Protein AF-A0A3L8PZ13-F1 (afdb_monomer)

Secondary structure (DSSP, 8-state):
---PEEEEEEE-SS---HHHHHHHHHHHHHHHHHH---EEEEEEE----------TTSSTTTS----PPEEEEEETTEEEEEETTEEEEEEPBSSS-S--EEEEEETTS-S-EEEESS--B--SS-EEEEEEEETTT--EEEEEEEEETTEEEB-S--GGGTHHHHHH-SSEEEEEETT-GGG-EEEE-TTHHHHHHHHTTTT-THHHHHHTTS------

pLDDT: mean 76.18, std 19.85, range [39.03, 96.31]

Nearest PDB structures (foldseek):
  6vmi-assembly1_AC  TM=6.967E-01  e=8.741E-01  Homo sapiens
  6nf8-assembly1_C  TM=6.792E-01  e=3.509E+00  Bos taurus
  7s62-assembly1_A  TM=3.572E-01  e=4.966E+00  Xenopus laevis

Foldseek 3Di:
DADEDEDEDEDEPDDPPVVNVVVVVVVQVVCCVPPVGDYDYDYDYDDDDDDDDPPVPPVVVVPDPPLPFDFPDDFFQWTWTDRVQKIKIWGDFPDDDQWIWIWIDGVVLPFIKIFTPDFDFDDDQDWWWKWKAQPQPRDIDTATFGQDPRGTMRPPDDCVRCVVNLVSRPFKMWIDTPVCPPGITIGTSRRVVVSSCVSNVVPPCVVVVVVVVVPDDDDD

Organism: NCBI:txid2338552

Mean predicted aligned error: 15.34 Å

Solvent-accessible surface area (backbone atoms only — not comparable to full-atom values): 12898 Å² total; per-residue (Å²): 133,80,91,61,55,78,51,80,46,82,47,65,86,63,80,81,48,68,69,57,57,52,48,52,52,50,51,52,52,51,47,34,72,75,67,75,54,63,74,48,78,51,78,48,84,55,91,72,81,93,68,99,73,90,66,82,74,62,57,73,72,68,71,56,81,78,78,62,60,46,75,76,47,74,26,77,57,26,40,31,28,40,49,94,63,32,34,37,38,38,38,56,42,72,54,99,59,76,61,24,46,32,36,35,16,33,75,85,35,41,84,23,32,37,38,50,70,51,72,54,79,45,91,52,96,53,71,49,47,36,31,36,33,7,74,74,66,81,44,68,51,74,45,72,17,36,48,53,97,41,20,60,32,27,67,80,49,57,67,80,82,43,47,65,40,56,71,47,22,83,53,39,32,34,43,23,45,66,92,39,74,93,58,59,44,43,32,56,46,52,28,45,64,62,46,48,32,50,54,53,48,73,68,46,71,78,62,61,64,63,56,69,70,72,73,77,82,80,84,134

Sequence (220 aa):
MKDGYLIEVNASTHTCDRTQLDLYQALTSAWIKYFGDTIFLRVYKSASRENKMKPLLLIAALSNPVMAAQTIKHFGDWEVSSEGYILTATSTPVKASNRALVFRCNIEHKNCVFTYTEAKPCNSQKFRFLHLSALADNVAANLKSQCIGGQWVKAPFVWDDMDPILYHSQKDFSIRFSDEVDTATIYSKKGAEDALKYILGIDNNFNHRNQKMALKDPEP

Radius of gyration: 25.29 Å; Cα contacts (8 Å, |Δi|>4): 368; chains: 1; bounding box: 55×46×91 Å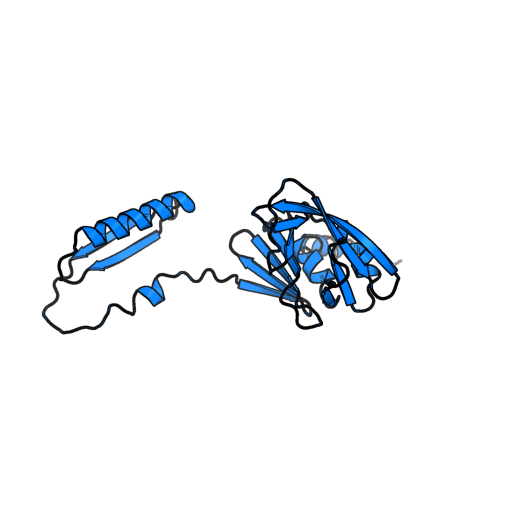

Structure (mmCIF, N/CA/C/O backbone):
data_AF-A0A3L8PZ13-F1
#
_entry.id   AF-A0A3L8PZ13-F1
#
loop_
_atom_site.group_PDB
_atom_site.id
_atom_site.type_symbol
_atom_site.label_atom_id
_atom_site.label_alt_id
_atom_site.label_comp_id
_atom_site.label_asym_id
_atom_site.label_entity_id
_atom_site.label_seq_id
_atom_site.pdbx_PDB_ins_code
_atom_site.Cartn_x
_atom_site.Cartn_y
_atom_site.Cartn_z
_atom_site.occupancy
_atom_site.B_iso_or_equiv
_atom_site.auth_seq_id
_atom_site.auth_comp_id
_atom_site.auth_asym_id
_atom_site.auth_atom_id
_atom_site.pdbx_PDB_model_num
ATOM 1 N N . MET A 1 1 ? -37.576 -4.240 14.305 1.00 40.50 1 MET A N 1
ATOM 2 C CA . MET A 1 1 ? -37.027 -4.902 15.507 1.00 40.50 1 MET A CA 1
ATOM 3 C C . MET A 1 1 ? -35.529 -4.684 15.461 1.00 40.50 1 MET A C 1
ATOM 5 O O . MET A 1 1 ? -34.963 -4.940 14.412 1.00 40.50 1 MET A O 1
ATOM 9 N N . LYS A 1 2 ? -34.927 -4.082 16.492 1.00 39.03 2 LYS A N 1
ATOM 10 C CA . LYS A 1 2 ? -33.464 -3.976 16.574 1.00 39.03 2 LYS A CA 1
ATOM 11 C C . LYS A 1 2 ? -32.951 -5.283 17.168 1.00 39.03 2 LYS A C 1
ATOM 13 O O . LYS A 1 2 ? -33.468 -5.689 18.209 1.00 39.03 2 LYS A O 1
ATOM 18 N N . ASP A 1 3 ? -32.001 -5.918 16.498 1.00 39.69 3 ASP A N 1
ATOM 19 C CA . ASP A 1 3 ? -31.336 -7.122 16.985 1.00 39.69 3 ASP A CA 1
ATOM 20 C C . ASP A 1 3 ? -30.559 -6.757 18.256 1.00 39.69 3 ASP A C 1
ATOM 22 O O . ASP A 1 3 ? -29.611 -5.978 18.226 1.00 39.69 3 ASP A O 1
ATOM 26 N N . GLY A 1 4 ? -31.053 -7.216 19.404 1.00 41.88 4 GLY A N 1
ATOM 27 C CA . GLY A 1 4 ? -30.431 -6.994 20.704 1.00 41.88 4 GLY A CA 1
ATOM 28 C C . GLY A 1 4 ? -29.703 -8.251 21.156 1.00 41.88 4 GLY A C 1
ATOM 29 O O . GLY A 1 4 ? -30.212 -9.358 20.989 1.00 41.88 4 GLY A O 1
ATOM 30 N N . TYR A 1 5 ? -28.535 -8.084 21.765 1.00 44.44 5 TYR A N 1
ATOM 31 C CA . TYR A 1 5 ? -27.788 -9.189 22.359 1.00 44.44 5 TYR A CA 1
ATOM 32 C C . TYR A 1 5 ? -28.214 -9.365 23.823 1.00 44.44 5 TYR A C 1
ATOM 34 O O . TYR A 1 5 ? -28.175 -8.415 24.613 1.00 44.44 5 TYR A O 1
ATOM 42 N N . LEU A 1 6 ? -28.636 -10.582 24.183 1.00 46.44 6 LEU A N 1
ATOM 43 C CA . LEU A 1 6 ? -28.913 -10.974 25.565 1.00 46.44 6 LEU A CA 1
ATOM 44 C C . LEU A 1 6 ? -27.670 -11.663 26.131 1.00 46.44 6 LEU A C 1
ATOM 46 O O . LEU A 1 6 ? -27.270 -12.716 25.639 1.00 46.44 6 LEU A O 1
ATOM 50 N N . ILE A 1 7 ? -27.075 -11.075 27.168 1.00 48.66 7 ILE A N 1
ATOM 51 C CA . ILE A 1 7 ? -25.959 -11.684 27.899 1.00 48.66 7 ILE A CA 1
ATOM 52 C C . ILE A 1 7 ? -26.477 -12.095 29.279 1.00 48.66 7 ILE A C 1
ATOM 54 O O . ILE A 1 7 ? -26.870 -11.253 30.092 1.00 48.66 7 ILE A O 1
ATOM 58 N N . GLU A 1 8 ? -26.491 -13.401 29.536 1.00 49.75 8 GLU A N 1
ATOM 59 C CA . GLU A 1 8 ? -26.892 -13.976 30.820 1.00 49.75 8 GLU A CA 1
ATOM 60 C C . GLU A 1 8 ? -25.660 -14.188 31.702 1.00 49.75 8 GLU A C 1
ATOM 62 O O . GLU A 1 8 ? -24.740 -14.925 31.348 1.00 49.75 8 GLU A O 1
ATOM 67 N N . VAL A 1 9 ? -25.635 -13.540 32.869 1.00 50.06 9 VAL A N 1
ATOM 68 C CA . VAL A 1 9 ? -24.528 -13.663 33.828 1.00 50.06 9 VAL A CA 1
ATOM 69 C C . VAL A 1 9 ? -25.047 -14.335 35.096 1.00 50.06 9 VAL A C 1
ATOM 71 O O . VAL A 1 9 ? -25.942 -13.821 35.772 1.00 50.06 9 VAL A O 1
ATOM 74 N N . ASN A 1 10 ? -24.488 -15.502 35.423 1.00 45.59 10 ASN A N 1
ATOM 75 C CA . ASN A 1 10 ? -24.838 -16.262 36.621 1.00 45.59 10 ASN A CA 1
ATOM 76 C C . ASN A 1 10 ? -23.949 -15.823 37.795 1.00 45.59 10 ASN A C 1
ATOM 78 O O . ASN A 1 10 ? -22.753 -16.118 37.823 1.00 45.59 10 ASN A O 1
ATOM 82 N N . ALA A 1 11 ? -24.524 -15.098 38.755 1.00 48.31 11 ALA A N 1
ATOM 83 C CA . ALA A 1 11 ? -23.808 -14.640 39.940 1.00 48.31 11 ALA A CA 1
ATOM 84 C C . ALA A 1 11 ? -23.912 -15.692 41.059 1.00 48.31 11 ALA A C 1
ATOM 86 O O . ALA A 1 11 ? -24.994 -15.947 41.597 1.00 48.31 11 ALA A O 1
ATOM 87 N N . SER A 1 12 ? -22.779 -16.307 41.419 1.00 43.09 12 SER A N 1
ATOM 88 C CA . SER A 1 12 ? -22.694 -17.195 42.588 1.00 43.09 12 SER A CA 1
ATOM 89 C C . SER A 1 12 ? -22.682 -16.395 43.900 1.00 43.09 12 SER A C 1
ATOM 91 O O . SER A 1 12 ? -22.283 -15.235 43.925 1.00 43.09 12 SER A O 1
ATOM 93 N N . THR A 1 13 ? -23.118 -17.024 44.990 1.00 45.50 13 THR A N 1
ATOM 94 C CA . THR A 1 13 ? -23.601 -16.442 46.259 1.00 45.50 13 THR A CA 1
ATOM 95 C C . THR A 1 13 ? -22.602 -15.690 47.148 1.00 45.50 13 THR A C 1
ATOM 97 O O . THR A 1 13 ? -22.898 -15.487 48.325 1.00 45.50 13 THR A O 1
ATOM 100 N N . HIS A 1 14 ? -21.464 -15.221 46.648 1.00 45.25 14 HIS A N 1
ATOM 101 C CA . HIS A 1 14 ? -20.651 -14.281 47.419 1.00 45.25 14 HIS A CA 1
ATOM 102 C C . HIS A 1 14 ? -21.033 -12.851 47.062 1.00 45.25 14 HIS A C 1
ATOM 104 O O . HIS A 1 14 ? -21.130 -12.505 45.890 1.00 45.25 14 HIS A O 1
ATOM 110 N N . THR A 1 15 ? -21.332 -12.079 48.111 1.00 47.44 15 THR A N 1
ATOM 111 C CA . THR A 1 15 ? -21.705 -10.661 48.117 1.00 47.44 15 THR A CA 1
ATOM 112 C C . THR A 1 15 ? -21.250 -9.949 46.852 1.00 47.44 15 THR A C 1
ATOM 114 O O . THR A 1 15 ? -20.057 -9.718 46.666 1.00 47.44 15 THR A O 1
ATOM 117 N N . CYS A 1 16 ? -22.214 -9.637 45.984 1.00 48.88 16 CYS A N 1
ATOM 118 C CA . CYS A 1 16 ? -22.006 -8.747 44.857 1.00 48.88 16 CYS A CA 1
ATOM 119 C C . CYS A 1 16 ? -21.664 -7.386 45.468 1.00 48.88 16 CYS A C 1
ATOM 121 O O . C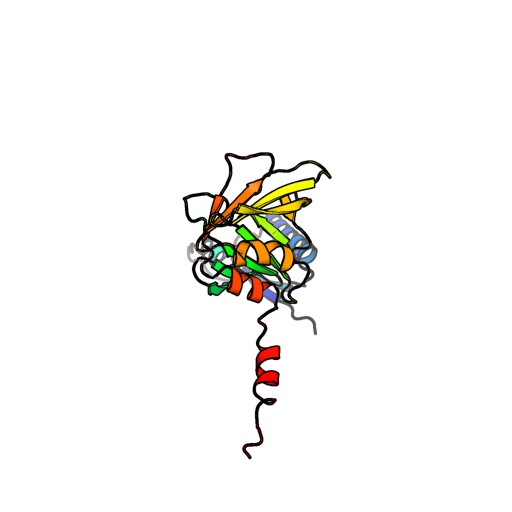YS A 1 16 ? -22.551 -6.657 45.914 1.00 48.88 16 CYS A O 1
ATOM 123 N N . ASP A 1 17 ? -20.369 -7.132 45.638 1.00 58.69 17 ASP A N 1
ATOM 124 C CA . ASP A 1 17 ? -19.883 -5.857 46.128 1.00 58.69 17 ASP A CA 1
ATOM 125 C C . ASP A 1 17 ? -20.347 -4.789 45.137 1.00 58.69 17 ASP A C 1
ATOM 127 O O . ASP A 1 17 ? -20.271 -4.986 43.920 1.00 58.69 17 ASP A O 1
ATOM 131 N N . ARG A 1 18 ? -20.881 -3.683 45.655 1.00 63.47 18 ARG A N 1
ATOM 132 C CA . ARG A 1 18 ? -21.483 -2.601 44.862 1.00 63.47 18 ARG A CA 1
ATOM 133 C C . ARG A 1 18 ? -20.524 -2.129 43.764 1.00 63.47 18 ARG A C 1
ATOM 135 O O . ARG A 1 18 ? -20.939 -1.880 42.640 1.00 63.47 18 ARG A O 1
ATOM 142 N N . THR A 1 19 ? -19.232 -2.196 44.063 1.00 64.25 19 THR A N 1
ATOM 143 C CA . THR A 1 19 ? -18.102 -1.937 43.173 1.00 64.25 19 THR A CA 1
ATOM 144 C C . THR A 1 19 ? -18.093 -2.790 41.897 1.00 64.25 19 THR A C 1
ATOM 146 O O . THR A 1 19 ? -17.757 -2.283 40.829 1.00 64.25 19 THR A O 1
ATOM 149 N N . GLN A 1 20 ? -18.474 -4.073 41.955 1.00 60.41 20 GLN A N 1
ATOM 150 C CA . GLN A 1 20 ? -18.556 -4.916 40.755 1.00 60.41 20 GLN A CA 1
ATOM 151 C C . GLN A 1 20 ? -19.753 -4.542 39.885 1.00 60.41 20 GLN A C 1
ATOM 153 O O . GLN A 1 20 ? -19.623 -4.496 38.664 1.00 60.41 20 GLN A O 1
ATOM 158 N N . LEU A 1 21 ? -20.903 -4.249 40.496 1.00 66.31 21 LEU A N 1
ATOM 159 C CA . LEU A 1 21 ? -22.090 -3.815 39.760 1.00 66.31 21 LEU A CA 1
ATOM 160 C C . LEU A 1 21 ? -21.842 -2.473 39.057 1.00 66.31 21 LEU A C 1
ATOM 162 O O . LEU A 1 21 ? -22.181 -2.334 37.883 1.00 66.31 21 LEU A O 1
ATOM 166 N N . ASP A 1 22 ? -21.181 -1.538 39.742 1.00 71.31 22 ASP A N 1
ATOM 167 C CA . ASP A 1 22 ? -20.795 -0.240 39.187 1.00 71.31 22 ASP A CA 1
ATOM 168 C C . ASP A 1 22 ? -19.798 -0.406 38.024 1.00 71.31 22 ASP A C 1
ATOM 170 O O . ASP A 1 22 ? -19.930 0.258 36.994 1.00 71.31 22 ASP A O 1
ATOM 174 N N . LEU A 1 23 ? -18.849 -1.348 38.127 1.00 68.75 23 LEU A N 1
ATOM 175 C CA . LEU A 1 23 ? -17.919 -1.668 37.040 1.00 68.75 23 LEU A CA 1
ATOM 176 C C . LEU A 1 23 ? -18.646 -2.245 35.816 1.00 68.75 23 LEU A C 1
ATOM 178 O O . LEU A 1 23 ? -18.396 -1.805 34.694 1.00 68.75 23 LEU A O 1
ATOM 182 N N . TYR A 1 24 ? -19.573 -3.189 36.010 1.00 67.94 24 TYR A N 1
ATOM 183 C CA . TYR A 1 24 ? -20.361 -3.750 34.907 1.00 67.94 24 TYR A CA 1
ATOM 184 C C . TYR A 1 24 ? -21.242 -2.690 34.241 1.00 67.94 24 TYR A C 1
ATOM 186 O O . TYR A 1 24 ? -21.272 -2.616 33.013 1.00 67.94 24 TYR A O 1
ATOM 194 N N . GLN A 1 25 ? -21.896 -1.828 35.026 1.00 70.38 25 GLN A N 1
ATOM 195 C CA . GLN A 1 25 ? -22.699 -0.721 34.501 1.00 70.38 25 GLN A CA 1
ATOM 196 C C . GLN A 1 25 ? -21.851 0.290 33.720 1.00 70.38 25 GLN A C 1
ATOM 198 O O . GLN A 1 25 ? -22.262 0.732 32.639 1.00 70.38 25 GLN A O 1
ATOM 203 N N . ALA A 1 26 ? -20.655 0.622 34.216 1.00 68.56 26 ALA A N 1
ATOM 204 C CA . ALA A 1 26 ? -19.715 1.502 33.529 1.00 68.56 26 ALA A CA 1
ATOM 205 C C . ALA A 1 26 ? -19.247 0.902 32.194 1.00 68.56 26 ALA A C 1
ATOM 207 O O . ALA A 1 26 ? -19.259 1.595 31.174 1.00 68.56 26 ALA A O 1
ATOM 208 N N . LEU A 1 27 ? -18.916 -0.394 32.170 1.00 67.44 27 LEU A N 1
ATOM 209 C CA . LEU A 1 27 ? -18.502 -1.100 30.955 1.00 67.44 27 LEU A CA 1
ATOM 210 C C . LEU A 1 27 ? -19.632 -1.172 29.920 1.00 67.44 27 LEU A C 1
ATOM 212 O O . LEU A 1 27 ? -19.394 -0.880 28.748 1.00 67.44 27 LEU A O 1
ATOM 216 N N . THR A 1 28 ? -20.871 -1.462 30.329 1.00 64.69 28 THR A N 1
ATOM 217 C CA . THR A 1 28 ? -22.015 -1.440 29.401 1.00 64.69 28 THR A CA 1
ATOM 218 C C . THR A 1 28 ? -22.325 -0.046 28.875 1.00 64.69 28 THR A C 1
ATOM 220 O O . THR A 1 28 ? -22.634 0.105 27.696 1.00 64.69 28 THR A O 1
ATOM 223 N N . SER A 1 29 ? -22.197 0.986 29.712 1.00 64.44 29 SER A N 1
ATOM 224 C CA . SER A 1 29 ? -22.437 2.373 29.297 1.00 64.44 29 SER A CA 1
ATOM 225 C C . SER A 1 29 ? -21.383 2.847 28.296 1.00 64.44 29 SER A C 1
ATOM 227 O O . SER A 1 29 ? -21.715 3.517 27.318 1.00 64.44 29 SER A O 1
ATOM 229 N N . ALA A 1 30 ? -20.118 2.464 28.502 1.00 58.69 30 ALA A N 1
ATOM 230 C CA . ALA A 1 30 ? -19.053 2.709 27.538 1.00 58.69 30 ALA A CA 1
ATOM 231 C C . ALA A 1 30 ? -19.333 1.979 26.216 1.00 58.69 30 ALA A C 1
ATOM 233 O O . ALA A 1 30 ? -19.268 2.592 25.156 1.00 58.69 30 ALA A O 1
ATOM 234 N N . TRP A 1 31 ? -19.722 0.705 26.267 1.00 57.44 31 TRP A N 1
ATOM 235 C CA . TRP A 1 31 ? -19.988 -0.087 25.067 1.00 57.44 31 TRP A CA 1
ATOM 236 C C . TRP A 1 31 ? -21.151 0.473 24.229 1.00 57.44 31 TRP A C 1
ATOM 238 O O . TRP A 1 31 ? -20.985 0.698 23.032 1.00 57.44 31 TRP A O 1
ATOM 248 N N . ILE A 1 32 ? -22.280 0.826 24.858 1.00 62.19 32 ILE A N 1
ATOM 249 C CA . ILE A 1 32 ? -23.422 1.476 24.182 1.00 62.19 32 ILE A CA 1
ATOM 250 C C . ILE A 1 32 ? -22.987 2.790 23.517 1.00 62.19 32 ILE A C 1
ATOM 252 O O . ILE A 1 32 ? -23.388 3.082 22.390 1.00 62.19 32 ILE A O 1
ATOM 256 N N . LYS A 1 33 ? -22.136 3.576 24.189 1.00 56.72 33 LYS A N 1
ATOM 257 C CA . LYS A 1 33 ? -21.642 4.856 23.666 1.00 56.72 33 LYS A CA 1
ATOM 258 C C . LYS A 1 33 ? -20.769 4.694 22.418 1.00 56.72 33 LYS A C 1
ATOM 260 O O . LYS A 1 33 ? -20.813 5.564 21.554 1.00 56.72 33 LYS A O 1
ATOM 265 N N . TYR A 1 34 ? -19.975 3.627 22.333 1.00 51.69 34 TYR A N 1
ATOM 266 C CA . TYR A 1 34 ? -19.043 3.420 21.219 1.00 51.69 34 TYR A CA 1
ATOM 267 C C . TYR A 1 34 ? -19.642 2.637 20.049 1.00 51.69 34 TYR A C 1
ATOM 269 O O . TYR A 1 34 ? -19.265 2.903 18.910 1.00 51.69 34 TYR A O 1
ATOM 277 N N . PHE A 1 35 ? -20.570 1.714 20.306 1.00 61.19 35 PHE A N 1
ATOM 278 C CA . PHE A 1 35 ? -21.066 0.785 19.284 1.00 61.19 35 PHE A CA 1
ATOM 279 C C . PHE A 1 35 ? -22.540 0.992 18.906 1.00 61.19 35 PHE A C 1
ATOM 281 O O . PHE A 1 35 ? -22.976 0.467 17.891 1.00 61.19 35 PHE A O 1
ATOM 288 N N . GLY A 1 36 ? -23.310 1.792 19.656 1.00 52.22 36 GLY A N 1
ATOM 289 C CA . GLY A 1 36 ? -24.698 2.141 19.306 1.00 52.22 36 GLY A CA 1
ATOM 290 C C . GLY A 1 36 ? -25.729 1.018 19.495 1.00 52.22 36 GLY A C 1
ATOM 291 O O . GLY A 1 36 ? -26.921 1.234 19.255 1.00 52.22 36 GLY A O 1
ATOM 292 N N . ASP A 1 37 ? -25.292 -0.145 19.972 1.00 57.59 37 ASP A N 1
ATOM 293 C CA . ASP A 1 37 ? -26.116 -1.330 20.181 1.00 57.59 37 ASP A CA 1
ATOM 294 C C . ASP A 1 37 ? -26.620 -1.428 21.627 1.00 57.59 37 ASP A C 1
ATOM 296 O O . ASP A 1 37 ? -25.938 -1.068 22.586 1.00 57.59 37 ASP A O 1
ATOM 300 N N . THR A 1 38 ? -27.852 -1.917 21.794 1.00 52.19 38 THR A N 1
ATOM 301 C CA . THR A 1 38 ? -28.494 -2.070 23.111 1.00 52.19 38 THR A CA 1
ATOM 302 C C . 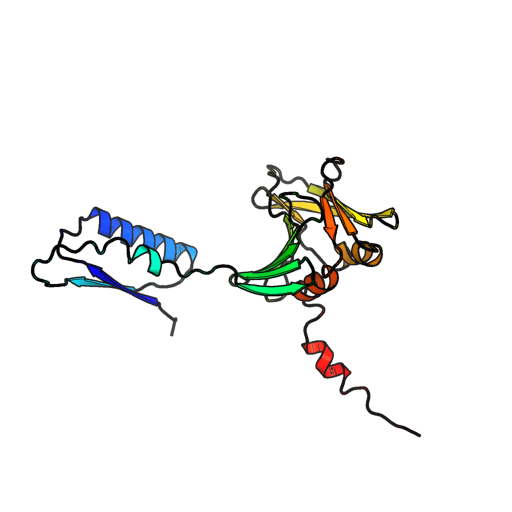THR A 1 38 ? -28.207 -3.464 23.667 1.00 52.19 38 THR A C 1
ATOM 304 O O . THR A 1 38 ? -28.675 -4.456 23.111 1.00 52.19 38 THR A O 1
ATOM 307 N N . ILE A 1 39 ? -27.465 -3.544 24.775 1.00 52.69 39 ILE A N 1
ATOM 308 C CA . ILE A 1 39 ? -27.239 -4.798 25.510 1.00 52.69 39 ILE A CA 1
ATOM 309 C C . ILE A 1 39 ? -28.253 -4.903 26.650 1.00 52.69 39 ILE A C 1
ATOM 311 O O . ILE A 1 39 ? -28.377 -3.986 27.462 1.00 52.69 39 ILE A O 1
ATOM 315 N N . PHE A 1 40 ? -28.929 -6.049 26.753 1.00 50.78 40 PHE A N 1
ATOM 316 C CA . PHE A 1 40 ? -29.744 -6.393 27.917 1.00 50.78 40 PHE A CA 1
ATOM 317 C C . PHE A 1 40 ? -28.968 -7.365 28.811 1.00 50.78 40 PHE A C 1
ATOM 319 O O . PHE A 1 40 ? -28.668 -8.488 28.408 1.00 50.78 40 PHE A O 1
ATOM 326 N N . LEU A 1 41 ? -28.656 -6.936 30.036 1.00 48.19 41 LEU A N 1
ATOM 327 C CA . LEU A 1 41 ? -28.085 -7.798 31.070 1.00 48.19 41 LEU A CA 1
ATOM 328 C C . LEU A 1 41 ? -29.196 -8.303 31.987 1.00 48.19 41 LEU A C 1
ATOM 330 O O . LEU A 1 41 ? -29.917 -7.509 32.595 1.00 48.19 41 LEU A O 1
ATOM 334 N N . ARG A 1 42 ? -29.308 -9.625 32.131 1.00 54.66 42 ARG A N 1
ATOM 335 C CA . ARG A 1 42 ? -30.172 -10.252 33.137 1.00 54.66 42 ARG A CA 1
ATOM 336 C C . ARG A 1 42 ? -29.310 -11.060 34.104 1.00 54.66 42 ARG A C 1
ATOM 338 O O . ARG A 1 42 ? -28.637 -12.006 33.703 1.00 54.66 42 ARG A O 1
ATOM 345 N N . VAL A 1 43 ? -29.324 -10.662 35.376 1.00 51.28 43 VAL A N 1
ATOM 346 C CA . VAL A 1 43 ? -28.565 -11.313 36.453 1.00 51.28 43 VAL A CA 1
ATOM 347 C C . VAL A 1 43 ? -29.505 -12.215 37.245 1.00 51.28 43 VAL A C 1
ATOM 349 O O . VAL A 1 43 ? -30.512 -11.746 37.776 1.00 51.28 43 VAL A O 1
ATOM 352 N N . TYR A 1 44 ? -29.178 -13.502 37.343 1.00 47.22 44 TYR A N 1
ATOM 353 C CA . TYR A 1 44 ? -29.924 -14.466 38.154 1.00 47.22 44 TYR A CA 1
ATOM 354 C C . TYR A 1 44 ? -29.169 -14.780 39.448 1.00 47.22 44 TYR A C 1
ATOM 356 O O . TYR A 1 44 ? -27.951 -14.958 39.444 1.00 47.22 44 TYR A O 1
ATOM 364 N N . LYS A 1 45 ? -29.903 -14.879 40.561 1.00 40.31 45 LYS A N 1
ATOM 365 C CA . LYS A 1 45 ? -29.370 -15.324 41.854 1.00 40.31 45 LYS A CA 1
ATOM 366 C C . LYS A 1 45 ? -29.460 -16.849 41.921 1.00 40.31 45 LYS A C 1
ATOM 368 O O . LYS A 1 45 ? -30.548 -17.391 42.093 1.00 40.31 45 LYS A O 1
ATOM 373 N N . SER A 1 46 ? -28.331 -17.536 41.764 1.00 46.53 46 SER A N 1
ATOM 374 C CA . SER A 1 46 ? -28.267 -18.997 41.878 1.00 46.53 46 SER A CA 1
ATOM 375 C C . SER A 1 46 ? -28.272 -19.421 43.349 1.00 46.53 46 SER A C 1
ATOM 377 O O . SER A 1 46 ? -27.421 -18.992 44.124 1.00 46.53 46 SER A O 1
ATOM 379 N N . ALA A 1 47 ? -29.230 -20.257 43.750 1.00 45.41 47 ALA A N 1
ATOM 380 C CA . ALA A 1 47 ? -29.241 -20.904 45.058 1.00 45.41 47 ALA A CA 1
ATOM 381 C C . ALA A 1 47 ? -28.567 -22.280 44.936 1.00 45.41 47 ALA A C 1
ATOM 383 O O . ALA A 1 47 ? -29.227 -23.267 44.625 1.00 45.41 47 ALA A O 1
ATOM 384 N N . SER A 1 48 ? -27.251 -22.352 45.152 1.00 44.62 48 SER A N 1
ATOM 385 C CA . SER A 1 48 ? -26.506 -23.619 45.133 1.00 44.62 48 SER A CA 1
ATOM 386 C C . SER A 1 48 ? -25.769 -23.839 46.447 1.00 44.62 48 SER A C 1
ATOM 388 O O . SER A 1 48 ? -25.021 -22.976 46.903 1.00 44.62 48 SER A O 1
ATOM 390 N N . ARG A 1 49 ? -25.985 -25.023 47.033 1.00 50.62 49 ARG A N 1
ATOM 391 C CA . ARG A 1 49 ? -25.269 -25.544 48.203 1.00 50.62 49 ARG A CA 1
ATOM 392 C C . ARG A 1 49 ? -23.770 -25.653 47.931 1.00 50.62 49 ARG A C 1
ATOM 394 O O . ARG A 1 49 ? -23.349 -25.883 46.798 1.00 50.62 49 ARG A O 1
ATOM 401 N N . GLU A 1 50 ? -23.017 -25.494 49.015 1.00 53.22 50 GLU A N 1
ATOM 402 C CA . GLU A 1 50 ? -21.564 -25.572 49.118 1.00 53.22 50 GLU A CA 1
ATOM 403 C C . GLU A 1 50 ? -20.953 -26.675 48.252 1.00 53.22 50 GLU A C 1
ATOM 405 O O . GLU A 1 50 ? -21.100 -27.866 48.509 1.00 53.22 50 GLU A O 1
ATOM 410 N N . ASN A 1 51 ? -20.186 -26.250 47.255 1.00 47.09 51 ASN A N 1
ATOM 411 C CA . ASN A 1 51 ? -19.030 -26.990 46.791 1.00 47.09 51 ASN A CA 1
ATOM 412 C C . ASN A 1 51 ? -17.989 -25.975 46.321 1.00 47.09 51 ASN A C 1
ATOM 414 O O . ASN A 1 51 ? -18.292 -25.078 45.534 1.00 47.09 51 ASN A O 1
ATOM 418 N N . LYS A 1 52 ? -16.765 -26.097 46.849 1.00 55.34 52 LYS A N 1
ATOM 419 C CA . LYS A 1 52 ? -15.594 -25.291 46.482 1.00 55.34 52 LYS A CA 1
ATOM 420 C C . LYS A 1 52 ? -15.335 -25.425 44.979 1.00 55.34 52 LYS A C 1
ATOM 422 O O . LYS A 1 52 ? -14.646 -26.344 44.547 1.00 55.34 52 LYS A O 1
ATOM 427 N N . MET A 1 53 ? -15.866 -24.506 44.182 1.00 40.72 53 MET A N 1
ATOM 428 C CA . MET A 1 53 ? -15.511 -24.374 42.775 1.00 40.72 53 MET A CA 1
ATOM 429 C C . MET A 1 53 ? -14.482 -23.261 42.596 1.00 40.72 53 MET A C 1
ATOM 431 O O . MET A 1 53 ? -14.565 -22.195 43.202 1.00 40.72 53 MET A O 1
ATOM 435 N N . LYS A 1 54 ? -13.538 -23.520 41.692 1.00 54.28 54 LYS A N 1
ATOM 436 C CA . LYS A 1 54 ? -12.705 -22.542 40.991 1.00 54.28 54 LYS A CA 1
ATOM 437 C C . LYS A 1 54 ? -13.332 -22.275 39.601 1.00 54.28 54 LYS A C 1
ATOM 439 O O . LYS A 1 54 ? -12.859 -22.895 38.652 1.00 54.28 54 LYS A O 1
ATOM 444 N N . PRO A 1 55 ? -14.369 -21.426 39.408 1.00 51.25 55 PRO A N 1
ATOM 445 C CA . PRO A 1 55 ? -14.946 -21.234 38.075 1.00 51.25 55 PRO A CA 1
ATOM 446 C C . PRO A 1 55 ? -14.597 -19.880 37.429 1.00 51.25 55 PRO A C 1
ATOM 448 O O . PRO A 1 55 ? -15.042 -19.607 36.321 1.00 51.25 55 PRO A O 1
ATOM 451 N N . LEU A 1 56 ? -13.794 -19.021 38.067 1.00 52.41 56 LEU A N 1
ATOM 452 C CA . LEU A 1 56 ? -13.610 -17.634 37.606 1.00 52.41 56 LEU A CA 1
ATOM 453 C C . LEU A 1 56 ? -12.725 -17.455 36.357 1.00 52.41 56 LEU A C 1
ATOM 455 O O . LEU A 1 56 ? -12.732 -16.378 35.774 1.00 52.41 56 LEU A O 1
ATOM 459 N N . LEU A 1 57 ? -12.003 -18.485 35.905 1.00 52.59 57 LEU A N 1
ATOM 460 C CA . LEU A 1 57 ? -11.134 -18.384 34.721 1.00 52.59 57 LEU A CA 1
ATOM 461 C C . LEU A 1 57 ? -11.824 -18.742 33.393 1.00 52.59 57 LEU A C 1
ATOM 463 O O . LEU A 1 57 ? -11.272 -18.445 32.340 1.00 52.59 57 LEU A O 1
ATOM 467 N N . LEU A 1 58 ? -13.021 -19.343 33.411 1.00 48.91 58 LEU A N 1
ATOM 468 C CA . LEU A 1 58 ? -13.657 -19.835 32.180 1.00 48.91 58 LEU A CA 1
ATOM 469 C C . LEU A 1 58 ? -14.488 -18.765 31.445 1.00 48.91 58 LEU A C 1
ATOM 471 O O . LEU A 1 58 ? -14.670 -18.854 30.236 1.00 48.91 58 LEU A O 1
ATOM 475 N N . ILE A 1 59 ? -14.962 -17.728 32.146 1.00 53.22 59 ILE A N 1
ATOM 476 C CA . ILE A 1 59 ? -15.852 -16.708 31.558 1.00 53.22 59 ILE A CA 1
ATOM 477 C C . ILE A 1 59 ? -15.064 -15.681 30.725 1.00 53.22 59 ILE A C 1
ATOM 479 O O . ILE A 1 59 ? -15.539 -15.261 29.674 1.00 53.22 59 ILE A O 1
ATOM 483 N N . ALA A 1 60 ? -13.823 -15.357 31.110 1.00 54.16 60 ALA A N 1
ATOM 484 C CA . ALA A 1 60 ? -12.965 -14.439 30.351 1.00 54.16 60 ALA A CA 1
ATOM 485 C C . ALA A 1 60 ? -12.531 -14.998 28.978 1.00 54.16 60 ALA A C 1
ATOM 487 O O . ALA A 1 60 ? -12.220 -14.230 28.071 1.00 54.16 60 ALA A O 1
ATOM 488 N N . ALA A 1 61 ? -12.534 -16.326 28.808 1.00 53.03 61 ALA A N 1
ATOM 489 C CA . ALA A 1 61 ? -12.221 -16.977 27.536 1.00 53.03 61 ALA A CA 1
ATOM 490 C C . ALA A 1 61 ? -13.407 -16.988 26.550 1.00 53.03 61 ALA A C 1
ATOM 492 O O . ALA A 1 61 ? -13.196 -17.141 25.352 1.00 53.03 61 ALA A O 1
ATOM 493 N N . LEU A 1 62 ? -14.642 -16.818 27.041 1.00 50.47 62 LEU A N 1
ATOM 494 C CA . LEU A 1 62 ? -15.870 -16.876 26.235 1.00 50.47 62 LEU A CA 1
ATOM 495 C C . LEU A 1 62 ? -16.482 -15.492 25.957 1.00 50.47 62 LEU A C 1
ATOM 497 O O . LEU A 1 62 ? -17.347 -15.376 25.096 1.00 50.47 62 LEU A O 1
ATOM 501 N N . SER A 1 63 ? -16.049 -14.443 26.665 1.00 51.41 63 SER A N 1
ATOM 502 C CA . SER A 1 63 ? -16.603 -13.087 26.533 1.00 51.41 63 SER A CA 1
ATOM 503 C C . SER A 1 63 ? -15.924 -12.211 25.478 1.00 51.41 63 SER A C 1
ATOM 505 O O . SER A 1 63 ? -16.353 -11.078 25.282 1.00 51.41 63 SER A O 1
ATOM 507 N N . ASN A 1 64 ? -14.882 -12.697 24.803 1.00 49.62 64 ASN A N 1
ATOM 508 C CA . ASN A 1 64 ? -14.369 -12.033 23.612 1.00 49.62 64 ASN A CA 1
ATOM 509 C C . ASN A 1 64 ? -15.000 -12.708 22.395 1.00 49.62 64 ASN A C 1
ATOM 511 O O . ASN A 1 64 ? -14.541 -13.791 22.021 1.00 49.62 64 ASN A O 1
ATOM 515 N N . PRO A 1 65 ? -16.009 -12.106 21.733 1.00 51.50 65 PRO A N 1
ATOM 516 C CA . PRO A 1 65 ? -16.186 -12.403 20.329 1.00 51.50 65 PRO A CA 1
ATOM 517 C C . PRO A 1 65 ? -14.876 -11.971 19.681 1.00 51.50 65 PRO A C 1
ATOM 519 O O . PRO A 1 65 ? -14.565 -10.785 19.577 1.00 51.50 65 PRO A O 1
ATOM 522 N N . VAL A 1 66 ? -14.051 -12.959 19.356 1.00 50.72 66 VAL A N 1
ATOM 523 C CA . VAL A 1 66 ? -12.851 -12.792 18.556 1.00 50.72 66 VAL A CA 1
ATOM 524 C C . VAL A 1 66 ? -13.341 -12.325 17.188 1.00 50.72 66 VAL A C 1
ATOM 526 O O . VAL A 1 66 ? -13.521 -13.116 16.271 1.00 50.72 66 VAL A O 1
ATOM 529 N N . MET A 1 67 ? -13.592 -11.022 17.049 1.00 55.38 67 MET A N 1
ATOM 530 C CA . MET A 1 67 ? -13.613 -10.336 15.762 1.00 55.38 67 MET A CA 1
ATOM 531 C C . MET A 1 67 ? -12.164 -10.197 15.292 1.00 55.38 67 MET A C 1
ATOM 533 O O . MET A 1 67 ? -11.677 -9.100 15.044 1.00 55.38 67 MET A O 1
ATOM 537 N N . ALA A 1 68 ? -11.427 -11.309 15.253 1.00 60.22 68 ALA A N 1
ATOM 538 C CA . ALA A 1 68 ? -10.166 -11.322 14.544 1.00 60.22 68 ALA A CA 1
ATOM 539 C C . ALA A 1 68 ? -10.503 -11.075 13.077 1.00 60.22 68 ALA A C 1
ATOM 541 O O . ALA A 1 68 ? -11.416 -11.709 12.540 1.00 60.22 68 ALA A O 1
ATOM 542 N N . ALA A 1 69 ? -9.788 -10.140 12.455 1.00 69.19 69 ALA A N 1
ATOM 543 C CA . ALA A 1 69 ? -9.876 -9.918 11.024 1.00 69.19 69 ALA A CA 1
ATOM 544 C C . ALA A 1 69 ? -9.762 -11.274 10.319 1.00 69.19 69 ALA A C 1
ATOM 546 O O . ALA A 1 69 ? -8.770 -11.988 10.482 1.00 69.19 69 ALA A O 1
ATOM 547 N N . GLN A 1 70 ? -10.805 -11.661 9.590 1.00 79.88 70 GLN A N 1
ATOM 548 C CA . GLN A 1 70 ? -10.788 -12.926 8.881 1.00 79.88 70 GLN A CA 1
ATOM 549 C C . GLN A 1 70 ? -10.055 -12.696 7.569 1.00 79.88 70 GLN A C 1
ATOM 551 O O . GLN A 1 70 ? -10.460 -11.856 6.761 1.00 79.88 70 GLN A O 1
ATOM 556 N N . THR A 1 71 ? -8.974 -13.436 7.352 1.00 83.31 71 THR A N 1
ATOM 557 C CA . THR A 1 71 ? -8.335 -13.514 6.044 1.00 83.31 71 THR A CA 1
ATOM 558 C C . THR A 1 71 ? -9.335 -14.089 5.049 1.00 83.31 71 THR A C 1
ATOM 560 O O . THR A 1 71 ? -9.827 -15.205 5.218 1.00 83.31 71 THR A O 1
ATOM 563 N N . ILE A 1 72 ? -9.662 -13.318 4.017 1.00 87.25 72 ILE A N 1
ATOM 564 C CA . ILE A 1 72 ? -10.604 -13.737 2.976 1.00 87.25 72 ILE A CA 1
ATOM 565 C C . ILE A 1 72 ? -9.841 -14.324 1.795 1.00 87.25 72 ILE A C 1
ATOM 567 O O . ILE A 1 72 ? -10.320 -15.261 1.154 1.00 87.25 72 ILE A O 1
ATOM 571 N N . LYS A 1 73 ? -8.670 -13.763 1.467 1.00 92.25 73 LYS A N 1
ATOM 572 C CA . LYS A 1 73 ? -7.946 -14.143 0.254 1.00 92.25 73 LYS A CA 1
ATOM 573 C C . LYS A 1 73 ? -6.447 -13.886 0.350 1.00 92.25 73 LYS A C 1
ATOM 575 O O . LYS A 1 73 ? -6.015 -12.924 0.975 1.00 92.25 73 LYS A O 1
ATOM 580 N N . HIS A 1 74 ? -5.676 -14.718 -0.345 1.00 94.25 74 HIS A N 1
ATOM 581 C CA . HIS A 1 74 ? -4.247 -14.521 -0.567 1.00 94.25 74 HIS A CA 1
ATOM 582 C C . HIS A 1 74 ? -3.961 -14.304 -2.052 1.00 94.25 74 HIS A C 1
ATOM 584 O O . HIS A 1 74 ? -4.548 -14.968 -2.910 1.00 94.25 74 HIS A O 1
ATOM 590 N N . PHE A 1 75 ? -3.020 -13.410 -2.337 1.00 93.88 75 PHE A N 1
ATOM 591 C CA . PHE A 1 75 ? -2.501 -13.137 -3.670 1.00 93.88 75 PHE A CA 1
ATOM 592 C C . PHE A 1 75 ? -0.978 -13.077 -3.588 1.00 93.88 75 PHE A C 1
ATOM 594 O O . PHE A 1 75 ? -0.405 -12.048 -3.245 1.00 93.88 75 PHE A O 1
ATOM 601 N N . GLY A 1 76 ? -0.303 -14.194 -3.864 1.00 93.44 76 GLY A N 1
ATOM 602 C CA . GLY A 1 76 ? 1.150 -14.262 -3.705 1.00 93.44 76 GLY A CA 1
ATOM 603 C C 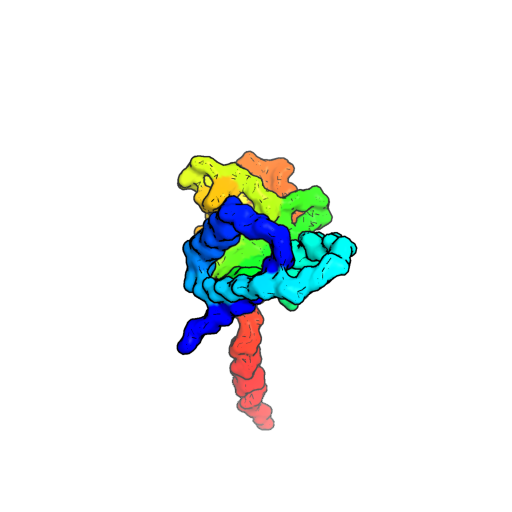. GLY A 1 76 ? 1.575 -13.915 -2.276 1.00 93.44 76 GLY A C 1
ATOM 604 O O . GLY A 1 76 ? 1.230 -14.644 -1.351 1.00 93.44 76 GLY A O 1
ATOM 605 N N . ASP A 1 77 ? 2.292 -12.800 -2.119 1.00 92.62 77 ASP A N 1
ATOM 606 C CA . ASP A 1 77 ? 2.821 -12.327 -0.828 1.00 92.62 77 ASP A CA 1
ATOM 607 C C . ASP A 1 77 ? 1.882 -11.321 -0.124 1.00 92.62 77 ASP A C 1
ATOM 609 O O . ASP A 1 77 ? 2.259 -10.672 0.859 1.00 92.62 77 ASP A O 1
ATOM 613 N N . TRP A 1 78 ? 0.665 -11.175 -0.653 1.00 94.94 78 TRP A N 1
ATOM 614 C CA . TRP A 1 78 ? -0.363 -10.269 -0.163 1.00 94.94 78 TRP A CA 1
ATOM 615 C C . TRP A 1 78 ? -1.502 -11.030 0.489 1.00 94.94 78 TRP A C 1
ATOM 617 O O . TRP A 1 78 ? -2.022 -12.013 -0.046 1.00 94.94 78 TRP A O 1
ATOM 627 N N . GLU A 1 79 ? -1.927 -10.520 1.631 1.00 95.69 79 GLU A N 1
ATOM 628 C CA . GLU A 1 79 ? -3.072 -11.017 2.370 1.00 95.69 79 GLU A CA 1
ATOM 629 C C . GLU A 1 79 ? -4.177 -9.970 2.365 1.00 95.69 79 GLU A C 1
ATOM 631 O O . GLU A 1 79 ? -3.936 -8.814 2.708 1.00 95.69 79 GLU A O 1
ATOM 636 N N . VAL A 1 80 ? -5.391 -10.378 2.001 1.00 94.88 80 VAL A N 1
ATOM 637 C CA . VAL A 1 80 ? -6.587 -9.546 2.114 1.00 94.88 80 VAL A CA 1
ATOM 638 C C . VAL A 1 80 ? -7.482 -10.088 3.217 1.00 94.88 80 VAL A C 1
ATOM 640 O O . VAL A 1 80 ? -7.961 -11.223 3.147 1.00 94.88 80 VAL A O 1
ATOM 643 N N . SER A 1 81 ? -7.752 -9.250 4.208 1.00 95.25 81 SER A N 1
ATOM 644 C CA . SER A 1 81 ? -8.648 -9.529 5.324 1.00 95.25 81 SER A CA 1
ATOM 645 C C . SER A 1 81 ? -9.805 -8.534 5.374 1.00 95.25 81 SER A C 1
ATOM 647 O O . SER A 1 81 ? -9.755 -7.454 4.776 1.00 95.25 81 SER A O 1
ATOM 649 N N . SER A 1 82 ? -10.871 -8.912 6.076 1.00 93.06 82 SER A N 1
ATOM 650 C CA . SER A 1 82 ? -11.979 -8.011 6.395 1.00 93.06 82 SER A CA 1
ATOM 651 C C . SER A 1 82 ? -12.200 -7.952 7.891 1.00 93.06 82 SER A C 1
ATOM 653 O O . SER A 1 82 ? -12.225 -8.975 8.577 1.00 93.06 82 SER A O 1
ATOM 655 N N . GLU A 1 83 ? -12.423 -6.739 8.372 1.00 91.06 83 GLU A N 1
ATOM 656 C CA . GLU A 1 83 ? -12.776 -6.450 9.753 1.00 91.06 83 GLU A CA 1
ATOM 657 C C . GLU A 1 83 ? -13.930 -5.443 9.752 1.00 91.06 83 GLU A C 1
ATOM 659 O O . GLU A 1 83 ? -13.772 -4.277 9.377 1.00 91.06 83 GLU A O 1
ATOM 664 N N . GLY A 1 84 ? -15.130 -5.914 10.102 1.00 89.75 84 GLY A N 1
ATOM 665 C CA . GLY A 1 84 ? -16.355 -5.121 9.996 1.00 89.75 84 GLY A CA 1
ATOM 666 C C . GLY A 1 84 ? -16.593 -4.624 8.565 1.00 89.75 84 GLY A C 1
ATOM 667 O O . GLY A 1 84 ? -16.777 -5.418 7.647 1.00 89.75 84 GLY A O 1
ATOM 668 N N . TYR A 1 85 ? -16.573 -3.302 8.382 1.00 91.69 85 TYR A N 1
ATOM 669 C CA . TYR A 1 85 ? -16.803 -2.631 7.096 1.00 91.69 85 TYR A CA 1
ATOM 670 C C . TYR A 1 85 ? -15.515 -2.225 6.369 1.00 91.69 85 TYR A C 1
ATOM 672 O O . TYR A 1 85 ? -15.580 -1.432 5.426 1.00 91.69 85 TYR A O 1
ATOM 680 N N . ILE A 1 86 ? -14.355 -2.731 6.796 1.00 94.12 86 ILE A N 1
ATOM 681 C CA . ILE A 1 86 ? -13.049 -2.385 6.231 1.00 94.12 86 ILE A CA 1
ATOM 682 C C . ILE A 1 86 ? -12.400 -3.620 5.614 1.00 94.12 86 ILE A C 1
ATOM 684 O O . ILE A 1 86 ? -12.181 -4.624 6.289 1.00 94.12 86 ILE A O 1
ATOM 688 N N . LEU A 1 87 ? -12.033 -3.504 4.341 1.00 95.25 87 LEU A N 1
ATOM 689 C CA . LEU A 1 87 ? -11.118 -4.418 3.671 1.00 95.25 87 LEU A CA 1
ATOM 690 C C . LEU A 1 87 ? -9.694 -3.921 3.889 1.00 95.25 87 LEU A C 1
ATOM 692 O O . LEU A 1 87 ? -9.438 -2.719 3.789 1.00 95.25 87 LEU A O 1
ATOM 696 N N . THR A 1 88 ? -8.772 -4.836 4.165 1.00 96.06 88 THR A N 1
ATOM 697 C CA . THR A 1 88 ? -7.356 -4.528 4.370 1.00 96.06 88 THR A CA 1
ATOM 698 C C . THR A 1 88 ? -6.504 -5.474 3.540 1.00 96.06 88 THR A C 1
ATOM 700 O O . THR A 1 88 ? -6.612 -6.682 3.702 1.00 96.06 88 THR A O 1
ATOM 703 N N . ALA A 1 89 ? -5.651 -4.938 2.669 1.00 96.19 89 ALA A N 1
ATOM 704 C CA . ALA A 1 89 ? -4.638 -5.689 1.941 1.00 96.19 89 ALA A CA 1
ATOM 705 C C . ALA A 1 89 ? -3.266 -5.367 2.535 1.00 96.19 89 ALA A C 1
ATOM 707 O O . ALA A 1 89 ? -2.862 -4.202 2.569 1.00 96.19 89 ALA A O 1
ATOM 708 N N . THR A 1 90 ? -2.560 -6.394 2.995 1.00 95.56 90 THR A N 1
ATOM 709 C CA . THR A 1 90 ? -1.254 -6.270 3.644 1.00 95.56 90 THR A CA 1
ATOM 710 C C . THR A 1 90 ? -0.204 -7.027 2.846 1.00 95.56 90 THR A C 1
ATOM 712 O O . THR A 1 90 ? -0.423 -8.177 2.473 1.00 95.56 90 THR A O 1
ATOM 715 N N . SER A 1 91 ? 0.943 -6.399 2.593 1.00 94.44 91 SER A N 1
ATOM 716 C CA . SER A 1 91 ? 2.083 -7.033 1.917 1.00 94.44 91 SER A CA 1
ATOM 717 C C . SER A 1 91 ? 3.174 -7.412 2.909 1.00 94.44 91 SER A C 1
ATOM 719 O O . SER A 1 91 ? 3.471 -6.617 3.804 1.00 94.44 91 SER A O 1
ATOM 721 N N . THR A 1 92 ? 3.898 -8.499 2.665 1.00 91.38 92 THR A N 1
ATOM 722 C CA . THR A 1 92 ? 5.155 -8.760 3.388 1.00 91.38 92 THR A CA 1
ATOM 723 C C . THR A 1 92 ? 6.364 -8.213 2.607 1.00 91.38 92 THR A C 1
ATOM 725 O O . THR A 1 92 ? 6.501 -8.504 1.418 1.00 91.38 92 THR A O 1
ATOM 728 N N . PRO A 1 93 ? 7.252 -7.412 3.231 1.00 91.38 93 PRO A N 1
ATOM 729 C CA . PRO A 1 93 ? 8.504 -6.978 2.609 1.00 91.38 93 PRO A CA 1
ATOM 730 C C . PRO A 1 93 ? 9.402 -8.153 2.190 1.00 91.38 93 PRO A C 1
ATOM 732 O O . PRO A 1 93 ? 9.498 -9.149 2.903 1.00 91.38 93 PRO A O 1
ATOM 735 N N . VAL A 1 94 ? 10.143 -8.012 1.085 1.00 91.62 94 VAL A N 1
ATOM 736 C CA . VAL A 1 94 ? 11.084 -9.048 0.594 1.00 91.62 94 VAL A CA 1
ATOM 737 C C . VAL A 1 94 ? 12.257 -9.251 1.555 1.00 91.62 94 VAL A C 1
ATOM 739 O O . VAL A 1 94 ? 12.749 -10.363 1.733 1.00 91.62 94 VAL A O 1
ATOM 742 N N . LYS A 1 95 ? 12.729 -8.165 2.174 1.00 86.88 95 LYS A N 1
ATOM 743 C CA . LYS A 1 95 ? 13.754 -8.191 3.225 1.00 86.88 95 LYS A CA 1
ATOM 744 C C . LYS A 1 95 ? 13.096 -7.905 4.565 1.00 86.88 95 LYS A C 1
ATOM 746 O O . LYS A 1 95 ? 12.215 -7.054 4.623 1.00 86.88 95 LYS A O 1
ATOM 751 N N . ALA A 1 96 ? 13.569 -8.559 5.628 1.00 78.06 96 ALA A N 1
ATOM 752 C CA . ALA A 1 96 ? 13.041 -8.382 6.978 1.00 78.06 96 ALA A CA 1
ATOM 753 C C . ALA A 1 96 ? 12.960 -6.890 7.356 1.00 78.06 96 ALA A C 1
ATOM 755 O O . ALA A 1 96 ? 13.971 -6.200 7.474 1.00 78.06 96 ALA A O 1
ATOM 756 N N . SER A 1 97 ? 11.732 -6.404 7.500 1.00 82.94 97 SER A N 1
ATOM 757 C CA . SER A 1 97 ? 11.378 -5.040 7.875 1.00 82.94 97 SER A CA 1
ATOM 758 C C . SER A 1 97 ? 10.023 -5.100 8.566 1.00 82.94 97 SER A C 1
ATOM 760 O O . SER A 1 97 ? 9.147 -5.855 8.149 1.00 82.94 97 SER A O 1
ATOM 762 N N . ASN A 1 98 ? 9.827 -4.281 9.595 1.00 82.38 98 ASN A N 1
ATOM 763 C CA . ASN A 1 98 ? 8.548 -4.202 10.309 1.00 82.38 98 ASN A CA 1
ATOM 764 C C . ASN A 1 98 ? 7.507 -3.345 9.564 1.00 82.38 98 ASN A C 1
ATOM 766 O O . ASN A 1 98 ? 6.371 -3.188 10.015 1.00 82.38 98 ASN A O 1
ATOM 770 N N . ARG A 1 99 ? 7.887 -2.785 8.410 1.00 84.25 99 ARG A N 1
ATOM 771 C CA . ARG A 1 99 ? 7.078 -1.871 7.605 1.00 84.25 99 ARG A CA 1
ATOM 772 C C . ARG A 1 99 ? 6.363 -2.638 6.500 1.00 84.25 99 ARG A C 1
ATOM 774 O O . ARG A 1 99 ? 6.750 -2.549 5.344 1.00 84.25 99 ARG A O 1
ATOM 781 N N . ALA A 1 100 ? 5.340 -3.409 6.838 1.00 88.25 100 ALA A N 1
ATOM 782 C CA . ALA A 1 100 ? 4.454 -3.968 5.823 1.00 88.25 100 ALA A CA 1
ATOM 783 C C . ALA A 1 100 ? 3.583 -2.852 5.220 1.00 88.25 100 ALA A C 1
ATOM 785 O O . ALA A 1 100 ? 3.147 -1.948 5.941 1.00 88.25 100 ALA A O 1
ATOM 786 N N . LEU A 1 101 ? 3.340 -2.894 3.903 1.00 91.25 101 LEU A N 1
ATOM 787 C CA . LEU A 1 101 ? 2.367 -2.001 3.268 1.00 91.25 101 LEU A CA 1
ATOM 788 C C . LEU A 1 101 ? 0.969 -2.438 3.627 1.00 91.25 101 LEU A C 1
ATOM 790 O O . LEU A 1 101 ? 0.676 -3.631 3.656 1.00 91.25 101 LEU A O 1
ATOM 794 N N . VAL A 1 102 ? 0.117 -1.447 3.841 1.00 94.25 102 VAL A N 1
ATOM 795 C CA . VAL A 1 102 ? -1.276 -1.638 4.203 1.00 94.25 102 VAL A CA 1
ATOM 796 C C . VAL A 1 102 ? -2.131 -0.740 3.324 1.00 94.25 102 VAL A C 1
ATOM 798 O O . VAL A 1 102 ? -2.002 0.486 3.343 1.00 94.25 102 VAL A O 1
ATOM 801 N N . PHE A 1 103 ? -3.041 -1.358 2.586 1.00 95.00 103 PHE A N 1
ATOM 802 C CA . PHE A 1 103 ? -4.086 -0.682 1.830 1.00 95.00 103 PHE A CA 1
ATOM 803 C C . PHE A 1 103 ? -5.404 -0.987 2.502 1.00 95.00 103 PHE A C 1
ATOM 805 O O . PHE A 1 103 ? -5.674 -2.138 2.839 1.00 95.00 103 PHE A O 1
ATOM 812 N N . ARG A 1 104 ? -6.220 0.035 2.725 1.00 95.50 104 ARG A N 1
ATOM 813 C CA . ARG A 1 104 ? -7.524 -0.137 3.364 1.00 95.50 104 ARG A CA 1
ATOM 814 C C . ARG A 1 104 ? -8.569 0.586 2.558 1.00 95.50 104 ARG A C 1
ATOM 816 O O . ARG A 1 104 ? -8.354 1.734 2.198 1.00 95.50 104 ARG A O 1
ATOM 823 N N . CYS A 1 105 ? -9.697 -0.057 2.330 1.00 95.88 105 CYS A N 1
ATOM 824 C CA . CYS A 1 105 ? -10.887 0.554 1.752 1.00 95.88 105 CYS A CA 1
ATOM 825 C C . CYS A 1 105 ? -12.084 0.142 2.601 1.00 95.88 105 CYS A C 1
ATOM 827 O O . CYS A 1 105 ? -12.015 -0.840 3.344 1.00 95.88 105 CYS A O 1
ATOM 829 N N . ASN A 1 106 ? -13.203 0.851 2.487 1.00 94.19 106 ASN A N 1
ATOM 830 C CA . ASN A 1 106 ? -14.448 0.267 2.971 1.00 94.19 106 ASN A CA 1
ATOM 831 C C . ASN A 1 106 ? -14.882 -0.903 2.059 1.00 94.19 106 ASN A C 1
ATOM 833 O O . ASN A 1 106 ? -14.374 -1.056 0.948 1.00 94.19 106 ASN A O 1
ATOM 837 N N . ILE A 1 107 ? -15.835 -1.721 2.508 1.00 92.12 107 ILE A N 1
ATOM 838 C CA . ILE A 1 107 ? -16.364 -2.852 1.718 1.00 92.12 107 ILE A CA 1
ATOM 839 C C . ILE A 1 107 ? -17.055 -2.436 0.407 1.00 92.12 107 ILE A C 1
ATOM 841 O O . ILE A 1 107 ? -17.272 -3.273 -0.459 1.00 92.12 107 ILE A O 1
ATOM 845 N N . GLU A 1 108 ? -17.392 -1.153 0.244 1.00 92.19 108 GLU A N 1
ATOM 846 C CA . GLU A 1 108 ? -17.897 -0.597 -1.019 1.00 92.19 108 GLU A CA 1
ATOM 847 C C . GLU A 1 108 ? -16.767 -0.190 -1.980 1.00 92.19 108 GLU A C 1
ATOM 849 O O . GLU A 1 108 ? -17.037 0.442 -3.001 1.00 92.19 108 GLU A O 1
ATOM 854 N N . HIS A 1 109 ? -15.509 -0.502 -1.646 1.00 93.62 109 HIS A N 1
ATOM 855 C CA . HIS A 1 109 ? -14.310 -0.134 -2.404 1.00 93.62 109 HIS A CA 1
ATOM 856 C C . HIS A 1 109 ? -14.100 1.384 -2.548 1.00 93.62 109 HIS A C 1
ATOM 858 O O . HIS A 1 109 ? -13.513 1.875 -3.510 1.00 93.62 109 HIS A O 1
ATOM 864 N N . LYS A 1 110 ? -14.580 2.151 -1.566 1.00 92.06 110 LYS A N 1
ATOM 865 C CA . LYS A 1 110 ? -14.420 3.607 -1.454 1.00 92.06 110 LYS A CA 1
ATOM 866 C C . LYS A 1 110 ? -13.528 3.961 -0.269 1.00 92.06 110 LYS A C 1
ATOM 868 O O . LYS A 1 110 ? -13.191 3.122 0.568 1.00 92.06 110 LYS A O 1
ATOM 873 N N . ASN A 1 111 ? -13.198 5.251 -0.170 1.00 93.50 111 ASN A N 1
ATOM 874 C CA . ASN A 1 111 ? -12.413 5.822 0.930 1.00 93.50 111 AS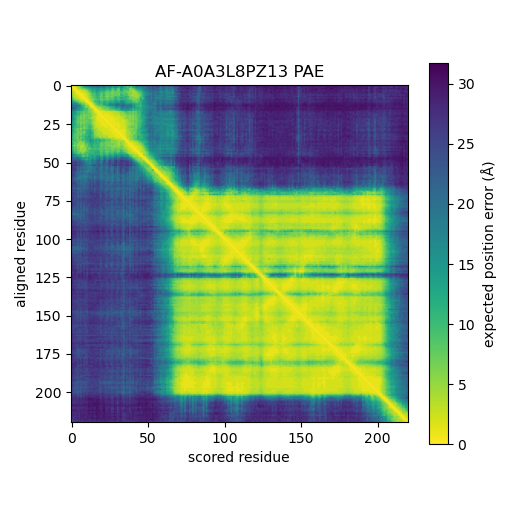N A CA 1
ATOM 875 C C . ASN A 1 111 ? -11.088 5.080 1.141 1.00 93.50 111 ASN A C 1
ATOM 877 O O . ASN A 1 111 ? -10.677 4.815 2.269 1.00 93.50 111 ASN A O 1
ATOM 881 N N . CYS A 1 112 ? -10.453 4.720 0.029 1.00 95.69 112 CYS A N 1
ATOM 882 C CA . CYS A 1 112 ? -9.238 3.939 0.035 1.00 95.69 112 CYS A CA 1
ATOM 883 C C . CYS A 1 112 ? -8.054 4.761 0.534 1.00 95.69 112 CYS A C 1
ATOM 885 O O . CYS A 1 112 ? -7.868 5.922 0.151 1.00 95.69 112 CYS A O 1
ATOM 887 N N . VAL A 1 113 ? -7.244 4.140 1.382 1.00 95.62 113 VAL A N 1
ATOM 888 C CA . VAL A 1 113 ? -6.060 4.733 1.988 1.00 95.62 113 VAL A CA 1
ATOM 889 C C . VAL A 1 113 ? -4.866 3.799 1.874 1.00 95.62 113 VAL A C 1
ATOM 891 O O . VAL A 1 113 ? -5.003 2.576 1.899 1.00 95.62 113 VAL A O 1
ATOM 894 N N . PHE A 1 114 ? -3.688 4.404 1.798 1.00 93.38 114 PHE A N 1
ATOM 895 C CA . PHE A 1 114 ? -2.397 3.732 1.786 1.00 93.38 114 PHE A CA 1
ATOM 896 C C . PHE A 1 114 ? -1.581 4.136 3.014 1.00 93.38 114 PHE A C 1
ATOM 898 O O . PHE A 1 114 ? -1.464 5.329 3.323 1.00 93.38 114 PHE A O 1
ATOM 905 N N . THR A 1 115 ? -1.016 3.147 3.706 1.00 92.06 115 THR A N 1
ATOM 906 C CA . THR A 1 115 ? -0.236 3.332 4.932 1.00 92.06 115 THR A CA 1
ATOM 907 C C . THR A 1 115 ? 0.743 2.169 5.182 1.00 92.06 115 THR A C 1
ATOM 909 O O . THR A 1 115 ? 0.900 1.282 4.344 1.00 92.06 115 THR A O 1
ATOM 912 N N . TYR A 1 116 ? 1.407 2.174 6.340 1.00 88.06 116 TYR A N 1
ATOM 913 C CA . TYR A 1 116 ? 2.274 1.097 6.833 1.00 88.06 116 TYR A CA 1
ATOM 914 C C . TYR A 1 116 ? 1.709 0.459 8.109 1.00 88.06 116 TYR A C 1
ATOM 916 O O . TYR A 1 116 ? 1.008 1.127 8.870 1.00 88.06 116 TYR A O 1
ATOM 924 N N . THR A 1 117 ? 2.060 -0.799 8.389 1.00 85.75 117 THR A N 1
ATOM 925 C CA . THR A 1 117 ? 1.776 -1.447 9.686 1.00 85.75 117 THR A CA 1
ATOM 926 C C . THR A 1 117 ? 2.478 -0.747 10.844 1.00 85.75 117 THR A C 1
ATOM 928 O O . THR A 1 117 ? 1.879 -0.503 11.886 1.00 85.75 117 THR A O 1
ATOM 931 N N . GLU A 1 118 ? 3.752 -0.400 10.663 1.00 84.44 118 GLU A N 1
ATOM 932 C CA . GLU A 1 118 ? 4.517 0.366 11.640 1.00 84.44 118 GLU A CA 1
ATOM 933 C C . GLU A 1 118 ? 4.249 1.860 11.432 1.00 84.44 118 GLU A C 1
ATOM 935 O O . GLU A 1 118 ? 4.718 2.477 10.468 1.00 84.44 118 GLU A O 1
ATOM 940 N N . ALA A 1 119 ? 3.469 2.448 12.338 1.00 73.94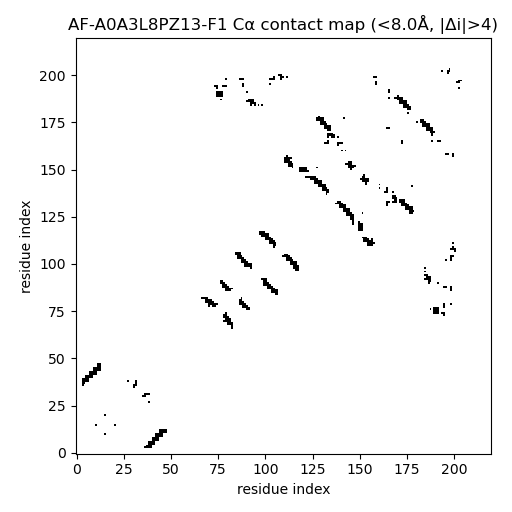 119 ALA A N 1
ATOM 941 C CA . ALA A 1 119 ? 3.148 3.863 12.282 1.00 73.94 119 ALA A CA 1
ATOM 942 C C . ALA A 1 119 ? 4.411 4.716 12.451 1.00 73.94 119 ALA A C 1
ATOM 944 O O . ALA A 1 119 ? 5.092 4.670 13.475 1.00 73.94 119 ALA A O 1
ATOM 945 N N . LYS A 1 120 ? 4.705 5.548 11.449 1.00 80.75 120 LYS A N 1
ATOM 946 C CA . LYS A 1 120 ? 5.671 6.638 11.596 1.00 80.75 120 LYS A CA 1
ATOM 947 C C . LYS A 1 120 ? 4.951 7.849 12.186 1.00 80.75 120 LYS A C 1
ATOM 949 O O . LYS A 1 120 ? 4.091 8.397 11.489 1.00 80.75 120 LYS A O 1
ATOM 954 N N . PRO A 1 121 ? 5.286 8.259 13.424 1.00 86.44 121 PRO A N 1
ATOM 955 C CA . PRO A 1 121 ? 4.565 9.318 14.106 1.00 86.44 121 PRO A CA 1
ATOM 956 C C . PRO A 1 121 ? 4.685 10.642 13.349 1.00 86.44 121 PRO A C 1
ATOM 958 O O . PRO A 1 121 ? 5.746 10.987 12.821 1.00 86.44 121 PRO A O 1
ATOM 961 N N . CYS A 1 122 ? 3.593 11.396 13.310 1.00 89.19 122 CYS A N 1
ATOM 962 C CA . CYS A 1 122 ? 3.547 12.743 12.761 1.00 89.19 122 CYS A CA 1
ATOM 963 C C . CYS A 1 122 ? 2.691 13.660 13.643 1.00 89.19 122 CYS A C 1
ATOM 965 O O . CYS A 1 122 ? 1.674 13.246 14.190 1.00 89.19 122 CYS A O 1
ATOM 967 N N . ASN A 1 123 ? 3.115 14.923 13.767 1.00 82.00 123 ASN A N 1
ATOM 968 C CA . ASN A 1 123 ? 2.544 15.872 14.735 1.00 82.00 123 ASN A CA 1
ATOM 969 C C . ASN A 1 123 ? 1.909 17.115 14.085 1.00 82.00 123 ASN A C 1
ATOM 971 O O . ASN A 1 123 ? 1.480 18.020 14.792 1.00 82.00 123 ASN A O 1
ATOM 975 N N . SER A 1 124 ? 1.903 17.235 12.752 1.00 70.88 124 SER A N 1
ATOM 976 C CA . SER A 1 124 ? 1.544 18.494 12.076 1.00 70.88 124 SER A CA 1
ATOM 977 C C . SER A 1 124 ? 0.649 18.285 10.859 1.00 70.88 124 SER A C 1
ATOM 979 O O . SER A 1 124 ? 0.719 17.239 10.222 1.00 70.88 124 SER A O 1
ATOM 981 N N . GLN A 1 125 ? -0.101 19.328 10.476 1.00 63.53 125 GLN A N 1
ATOM 982 C CA . GLN A 1 125 ? -0.880 19.432 9.225 1.00 63.53 125 GLN A CA 1
ATOM 983 C C . GLN A 1 125 ? -0.007 19.485 7.952 1.00 63.53 125 GLN A C 1
ATOM 985 O O . GLN A 1 125 ? -0.438 19.957 6.901 1.00 63.53 125 GLN A O 1
ATOM 990 N N . LYS A 1 126 ? 1.255 19.059 8.037 1.00 81.62 126 LYS A N 1
ATOM 991 C CA . LYS A 1 126 ? 2.148 19.006 6.885 1.00 81.62 126 LYS A CA 1
ATOM 992 C C . LYS A 1 126 ? 1.806 17.809 6.012 1.00 81.62 126 LYS A C 1
ATOM 994 O O . LYS A 1 126 ? 1.098 16.888 6.415 1.00 81.62 126 LYS A O 1
ATOM 999 N N . PHE A 1 127 ? 2.370 17.838 4.815 1.00 90.44 127 PHE A N 1
ATOM 1000 C CA . PHE A 1 127 ? 2.386 16.706 3.911 1.00 90.44 127 PHE A CA 1
ATOM 1001 C C . PHE A 1 127 ? 3.792 16.135 3.849 1.00 90.44 127 PHE A C 1
ATOM 1003 O O . PHE A 1 127 ? 4.773 16.869 3.987 1.00 90.44 127 PHE A O 1
ATOM 1010 N N . ARG A 1 128 ? 3.875 14.836 3.598 1.00 91.19 128 ARG A N 1
ATOM 1011 C CA . ARG A 1 128 ? 5.134 14.140 3.351 1.00 91.19 128 ARG A CA 1
ATOM 1012 C C . ARG A 1 128 ? 5.006 13.337 2.073 1.00 91.19 128 ARG A C 1
ATOM 1014 O O . ARG A 1 128 ? 3.943 12.784 1.802 1.00 91.19 128 ARG A O 1
ATOM 1021 N N . PHE A 1 129 ? 6.062 13.279 1.279 1.00 92.19 129 PHE A N 1
ATOM 1022 C CA . PHE A 1 129 ? 6.041 12.492 0.056 1.00 92.19 129 PHE A CA 1
ATOM 1023 C C . PHE A 1 129 ? 6.551 11.080 0.322 1.00 92.19 129 PHE A C 1
ATOM 1025 O O . PHE A 1 129 ? 7.570 10.870 0.983 1.00 92.19 129 PHE A O 1
ATOM 1032 N N . LEU A 1 130 ? 5.792 10.119 -0.187 1.00 92.62 130 LEU A N 1
ATOM 1033 C CA . LEU A 1 130 ? 6.200 8.737 -0.334 1.00 92.62 130 LEU A CA 1
ATOM 1034 C C . LEU A 1 130 ? 6.762 8.589 -1.736 1.00 92.62 130 LEU A C 1
ATOM 1036 O O . LEU A 1 130 ? 6.071 8.869 -2.711 1.00 92.62 130 LEU A O 1
ATOM 1040 N N . HIS A 1 131 ? 8.007 8.166 -1.829 1.00 94.00 131 HIS A N 1
ATOM 1041 C CA . HIS A 1 131 ? 8.656 7.871 -3.086 1.00 94.00 131 HIS A CA 1
ATOM 1042 C C . HIS A 1 131 ? 8.496 6.386 -3.391 1.00 94.00 131 HIS A C 1
ATOM 1044 O O . HIS A 1 131 ? 8.943 5.542 -2.611 1.00 94.00 131 HIS A O 1
ATOM 1050 N N . LEU A 1 132 ? 7.852 6.088 -4.510 1.00 95.31 132 LEU A N 1
ATOM 1051 C CA . LEU A 1 132 ? 7.653 4.747 -5.035 1.00 95.31 132 LEU A CA 1
ATOM 1052 C C . LEU A 1 132 ? 8.537 4.591 -6.262 1.00 95.31 132 LEU A C 1
ATOM 1054 O O . LEU A 1 132 ? 8.594 5.504 -7.082 1.00 95.31 132 LEU A O 1
ATOM 1058 N N . SER A 1 133 ? 9.201 3.451 -6.408 1.00 95.94 133 SER A N 1
ATOM 1059 C CA . SER A 1 133 ? 10.060 3.196 -7.563 1.00 95.94 133 SER A CA 1
ATOM 1060 C C . SER A 1 133 ? 10.008 1.737 -7.999 1.00 95.94 133 SER A C 1
ATOM 1062 O O . SER A 1 133 ? 10.140 0.827 -7.175 1.00 95.94 133 SER A O 1
ATOM 1064 N N . ALA A 1 134 ? 9.851 1.535 -9.306 1.00 96.00 134 ALA A N 1
ATOM 1065 C CA . ALA A 1 134 ? 10.101 0.266 -9.968 1.00 96.00 134 ALA A CA 1
ATOM 1066 C C . ALA A 1 134 ? 11.617 0.072 -10.095 1.00 96.00 134 ALA A C 1
ATOM 1068 O O . ALA A 1 134 ? 12.301 0.865 -10.742 1.00 96.00 134 ALA A O 1
ATOM 1069 N N . LEU A 1 135 ? 12.148 -0.985 -9.476 1.00 90.25 135 LEU A N 1
ATOM 1070 C CA . LEU A 1 135 ? 13.600 -1.177 -9.368 1.00 90.25 135 LEU A CA 1
ATOM 1071 C C . LEU A 1 135 ? 14.283 -1.512 -10.704 1.00 90.25 135 LEU A C 1
ATOM 1073 O O . LEU A 1 135 ? 15.494 -1.353 -10.813 1.00 90.25 135 LEU A O 1
ATOM 1077 N N . ALA A 1 136 ? 13.527 -1.986 -11.697 1.00 87.69 136 ALA A N 1
ATOM 1078 C CA . ALA A 1 136 ? 14.064 -2.412 -12.989 1.00 87.69 136 ALA A CA 1
ATOM 1079 C C . ALA A 1 136 ? 14.215 -1.259 -14.000 1.00 87.69 136 ALA A C 1
ATOM 1081 O O . ALA A 1 136 ? 15.198 -1.220 -14.734 1.00 87.69 136 ALA A O 1
ATOM 1082 N N . ASP A 1 137 ? 13.276 -0.307 -14.003 1.00 86.56 137 ASP A N 1
ATOM 1083 C CA . ASP A 1 137 ? 13.059 0.588 -15.152 1.00 86.56 137 ASP A CA 1
ATOM 1084 C C . ASP A 1 137 ? 13.232 2.084 -14.815 1.00 86.56 137 ASP A C 1
ATOM 1086 O O . ASP A 1 137 ? 12.869 2.947 -15.611 1.00 86.56 137 ASP A O 1
ATOM 1090 N N . ASN A 1 138 ? 13.758 2.429 -13.631 1.00 86.00 138 ASN A N 1
ATOM 1091 C CA . ASN A 1 138 ? 13.888 3.815 -13.132 1.00 86.00 138 ASN A CA 1
ATOM 1092 C C . ASN A 1 138 ? 12.57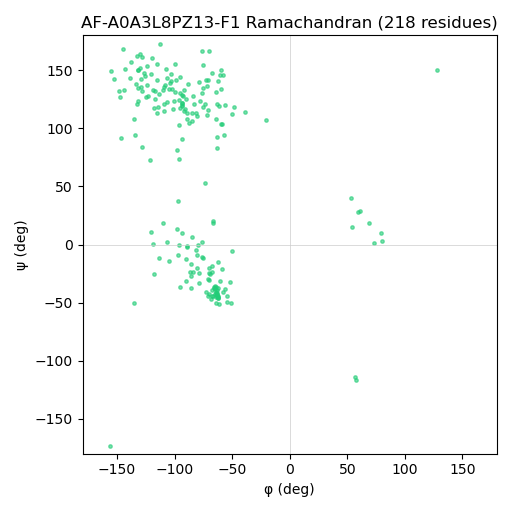6 4.629 -13.116 1.00 86.00 138 ASN A C 1
ATOM 1094 O O . ASN A 1 138 ? 12.597 5.851 -12.960 1.00 86.00 138 ASN A O 1
ATOM 1098 N N . VAL A 1 139 ? 11.423 3.971 -13.243 1.00 95.88 139 VAL A N 1
ATOM 1099 C CA . VAL A 1 139 ? 10.115 4.614 -13.121 1.00 95.88 139 VAL A CA 1
ATOM 1100 C C . VAL A 1 139 ? 9.832 4.871 -11.650 1.00 95.88 139 VAL A C 1
ATOM 1102 O O . VAL A 1 139 ? 9.974 3.980 -10.809 1.00 95.88 139 VAL A O 1
ATOM 1105 N N . ALA A 1 140 ? 9.438 6.102 -11.334 1.00 95.12 140 ALA A N 1
ATOM 1106 C CA . ALA A 1 140 ? 9.152 6.511 -9.973 1.00 95.12 140 ALA A CA 1
ATOM 1107 C C . ALA A 1 140 ? 7.973 7.479 -9.893 1.00 95.12 140 ALA A C 1
ATOM 1109 O O . ALA A 1 140 ? 7.725 8.270 -10.802 1.00 95.12 140 ALA A O 1
ATOM 1110 N N . ALA A 1 141 ? 7.283 7.442 -8.759 1.00 94.69 141 ALA A N 1
ATOM 1111 C CA . ALA A 1 141 ? 6.175 8.321 -8.428 1.00 94.69 141 ALA A CA 1
ATOM 1112 C C . ALA A 1 141 ? 6.367 8.884 -7.018 1.00 94.69 141 ALA A C 1
ATOM 1114 O O . ALA A 1 141 ? 6.951 8.242 -6.145 1.00 94.69 141 ALA A O 1
ATOM 1115 N N . ASN A 1 142 ? 5.864 10.096 -6.785 1.00 93.75 142 ASN A N 1
ATOM 1116 C CA . ASN A 1 142 ? 5.827 10.686 -5.452 1.00 93.75 142 ASN A CA 1
ATOM 1117 C C . ASN A 1 142 ? 4.372 10.865 -5.025 1.00 93.75 142 ASN A C 1
ATOM 1119 O O . ASN A 1 142 ? 3.653 11.696 -5.576 1.00 93.75 142 ASN A O 1
ATOM 1123 N N . LEU A 1 143 ? 3.948 10.113 -4.014 1.00 93.62 143 LEU A N 1
ATOM 1124 C CA . LEU A 1 143 ? 2.604 10.203 -3.461 1.00 93.62 143 LEU A CA 1
ATOM 1125 C C . LEU A 1 143 ? 2.593 11.162 -2.275 1.00 93.62 143 LEU A C 1
ATOM 1127 O O . LEU A 1 143 ? 3.290 10.967 -1.278 1.00 93.62 143 LEU A O 1
ATOM 1131 N N . LYS A 1 144 ? 1.770 12.204 -2.371 1.00 94.31 144 LYS A N 1
ATOM 1132 C CA . LYS A 1 144 ? 1.551 13.156 -1.280 1.00 94.31 144 LYS A CA 1
ATOM 1133 C C . LYS A 1 144 ? 0.724 12.496 -0.170 1.00 94.31 144 LYS A C 1
ATOM 1135 O O . LYS A 1 144 ? -0.457 12.226 -0.357 1.00 94.31 144 LYS A O 1
ATOM 1140 N N . SER A 1 145 ? 1.336 12.261 0.985 1.00 93.75 145 SER A N 1
ATOM 1141 C CA . SER A 1 145 ? 0.675 11.769 2.200 1.00 93.75 145 SER A CA 1
ATOM 1142 C C . SER A 1 145 ? 0.377 12.906 3.175 1.00 93.75 145 SER A C 1
ATOM 1144 O O . SER A 1 145 ? 1.044 13.944 3.164 1.00 93.75 145 SER A O 1
ATOM 1146 N N . GLN A 1 146 ? -0.625 12.707 4.021 1.00 93.25 146 GLN A N 1
ATOM 1147 C CA . GLN A 1 146 ? -1.068 13.635 5.057 1.00 93.25 146 GLN A CA 1
ATOM 1148 C C . GLN A 1 146 ? -1.046 12.954 6.426 1.00 93.25 146 GLN A C 1
ATOM 1150 O O . GLN A 1 146 ? -1.155 11.733 6.521 1.00 93.25 146 GLN A O 1
ATOM 1155 N N . CYS A 1 147 ? -0.890 13.741 7.486 1.00 92.44 147 CYS A N 1
ATOM 1156 C CA . CYS A 1 147 ? -0.889 13.221 8.847 1.00 92.44 147 CYS A CA 1
ATOM 1157 C C . CYS A 1 147 ? -2.326 12.998 9.344 1.00 92.44 147 CYS A C 1
ATOM 1159 O O . CYS A 1 147 ? -3.051 13.964 9.581 1.00 92.44 147 CYS A O 1
ATOM 1161 N N . ILE A 1 148 ? -2.743 11.741 9.509 1.00 90.00 148 ILE A N 1
ATOM 1162 C CA . ILE A 1 148 ? -4.061 11.355 10.039 1.00 90.00 148 ILE A CA 1
ATOM 1163 C C . ILE A 1 148 ? -3.849 10.428 11.230 1.00 90.00 148 ILE A C 1
ATOM 1165 O O . ILE A 1 148 ? -3.138 9.434 11.121 1.00 90.00 148 ILE A O 1
ATOM 1169 N N . GLY A 1 149 ? -4.461 10.746 12.374 1.00 87.44 149 GLY A N 1
ATOM 1170 C CA . GLY A 1 149 ? -4.361 9.898 13.568 1.00 87.44 149 GLY A CA 1
ATOM 1171 C C . GLY A 1 149 ? -2.922 9.692 14.054 1.00 87.44 149 GLY A C 1
ATOM 1172 O O . GLY A 1 149 ? -2.611 8.648 14.613 1.00 87.44 149 GLY A O 1
ATOM 1173 N N . GLY A 1 150 ? -2.034 10.659 13.794 1.00 89.50 150 GLY A N 1
ATOM 1174 C CA . GLY A 1 150 ? -0.615 10.562 14.133 1.00 89.50 150 GLY A CA 1
ATOM 1175 C C . GLY A 1 150 ? 0.222 9.719 13.168 1.00 89.50 150 GLY A C 1
ATOM 1176 O O . GLY A 1 150 ? 1.382 9.468 13.473 1.00 89.50 150 GLY A O 1
ATOM 1177 N N . GLN A 1 151 ? -0.312 9.309 12.012 1.00 90.50 151 GLN A N 1
ATOM 1178 C CA . GLN A 1 151 ? 0.409 8.531 11.002 1.00 90.50 151 GLN A CA 1
ATOM 1179 C C . GLN A 1 151 ? 0.345 9.178 9.611 1.00 90.50 151 GLN A C 1
ATOM 1181 O O . GLN A 1 151 ? -0.644 9.808 9.236 1.00 90.50 151 GLN A O 1
ATOM 1186 N N . TRP A 1 152 ? 1.405 9.003 8.820 1.00 92.38 152 TRP A N 1
ATOM 1187 C CA . TRP A 1 152 ? 1.420 9.386 7.408 1.00 92.38 152 TRP A CA 1
ATOM 1188 C C . TRP A 1 152 ? 0.542 8.452 6.572 1.00 92.38 152 TRP A C 1
ATOM 1190 O O . TRP A 1 152 ? 0.848 7.270 6.437 1.00 92.38 152 TRP A O 1
ATOM 1200 N N . VAL A 1 153 ? -0.522 9.000 5.987 1.00 93.62 153 VAL A N 1
ATOM 1201 C CA . VAL A 1 153 ? -1.515 8.267 5.197 1.00 93.62 153 VAL A CA 1
ATOM 1202 C C . VAL A 1 153 ? -1.706 8.957 3.849 1.00 93.62 153 VAL A C 1
ATOM 1204 O O . VAL A 1 153 ? -1.898 10.173 3.783 1.00 93.62 153 VAL A O 1
ATOM 1207 N N . LYS A 1 154 ? -1.677 8.201 2.751 1.00 94.25 154 LYS A N 1
ATOM 1208 C CA . LYS A 1 154 ? -2.096 8.692 1.429 1.00 94.25 154 LYS A CA 1
ATOM 1209 C C . LYS A 1 154 ? -3.583 8.393 1.252 1.00 94.25 154 LYS A C 1
ATOM 1211 O O . LYS A 1 154 ? -3.990 7.237 1.269 1.00 94.25 154 LYS A O 1
ATOM 1216 N N . ALA A 1 155 ? -4.378 9.452 1.120 1.00 90.94 155 ALA A N 1
ATOM 1217 C CA . ALA A 1 155 ? -5.827 9.400 0.960 1.00 90.94 155 ALA A CA 1
ATOM 1218 C C . ALA A 1 155 ? -6.297 10.590 0.090 1.00 90.94 155 ALA A C 1
ATOM 1220 O O . ALA A 1 155 ? -5.875 11.715 0.365 1.00 90.94 155 ALA A O 1
ATOM 1221 N N . PRO A 1 156 ? -7.150 10.385 -0.931 1.00 92.44 156 PRO A N 1
ATOM 1222 C CA . PRO A 1 156 ? -7.561 9.084 -1.451 1.00 92.44 156 PRO A CA 1
ATOM 1223 C C . PRO A 1 156 ? -6.386 8.370 -2.133 1.00 92.44 156 PRO A C 1
ATOM 1225 O O . PRO A 1 156 ? -5.494 9.012 -2.697 1.00 92.44 156 PRO A O 1
ATOM 1228 N N . PHE A 1 157 ? -6.388 7.046 -2.049 1.00 92.75 157 PHE A N 1
ATOM 1229 C CA . PHE A 1 157 ? -5.538 6.171 -2.845 1.00 92.75 157 PHE A CA 1
ATOM 1230 C C . PHE A 1 157 ? -6.353 5.602 -4.015 1.00 92.75 157 PHE A C 1
ATOM 1232 O O . PHE A 1 157 ? -7.468 5.123 -3.801 1.00 92.75 157 PHE A O 1
ATOM 1239 N N . VAL A 1 158 ? -5.815 5.674 -5.233 1.00 93.69 158 VAL A N 1
ATOM 1240 C CA . VAL A 1 158 ? -6.454 5.175 -6.467 1.00 93.69 158 VAL A CA 1
ATOM 1241 C C . VAL A 1 158 ? -5.494 4.286 -7.258 1.00 93.69 158 VAL A C 1
ATOM 1243 O O . VAL A 1 158 ? -4.292 4.308 -7.017 1.00 93.69 158 VAL A O 1
ATOM 1246 N N . TRP A 1 159 ? -6.013 3.507 -8.214 1.00 92.69 159 TRP A N 1
ATOM 1247 C CA . TRP A 1 159 ? -5.202 2.597 -9.037 1.00 92.69 159 TRP A CA 1
ATOM 1248 C C . TRP A 1 159 ? -4.033 3.300 -9.734 1.00 92.69 159 TRP A C 1
ATOM 1250 O O . TRP A 1 159 ? -2.902 2.827 -9.649 1.00 92.69 159 TRP A O 1
ATOM 1260 N N . ASP A 1 160 ? -4.287 4.474 -10.311 1.00 93.75 160 ASP A N 1
ATOM 1261 C CA . ASP A 1 160 ? -3.295 5.275 -11.036 1.00 93.75 160 ASP A CA 1
ATOM 1262 C C . ASP A 1 160 ? -2.081 5.673 -10.175 1.00 93.75 160 ASP A C 1
ATOM 1264 O O . ASP A 1 160 ? -1.010 5.957 -10.710 1.00 93.75 160 ASP A O 1
ATOM 1268 N N . ASP A 1 161 ? -2.211 5.665 -8.840 1.00 92.75 161 ASP A N 1
ATOM 1269 C CA . ASP A 1 161 ? -1.089 5.924 -7.931 1.00 92.75 161 ASP A CA 1
ATOM 1270 C C . ASP A 1 161 ? -0.053 4.769 -7.942 1.00 92.75 161 ASP A C 1
ATOM 1272 O O . ASP A 1 161 ? 1.114 4.997 -7.618 1.00 92.75 161 ASP A O 1
ATOM 1276 N N . MET A 1 162 ? -0.459 3.534 -8.285 1.00 93.69 162 MET A N 1
ATOM 1277 C CA . MET A 1 162 ? 0.392 2.327 -8.278 1.00 93.69 162 MET A CA 1
ATOM 1278 C C . MET A 1 162 ? 0.570 1.669 -9.645 1.00 93.69 162 MET A C 1
ATOM 1280 O O . MET A 1 162 ? 1.587 1.004 -9.837 1.00 93.69 162 MET A O 1
ATOM 1284 N N . ASP A 1 163 ? -0.367 1.840 -10.579 1.00 94.69 163 ASP A N 1
ATOM 1285 C CA . ASP A 1 163 ? -0.353 1.169 -11.884 1.00 94.69 163 ASP A CA 1
ATOM 1286 C C . ASP A 1 163 ? 0.983 1.317 -12.628 1.00 94.69 163 ASP A C 1
ATOM 1288 O O . ASP A 1 163 ? 1.591 0.293 -12.951 1.00 94.69 163 ASP A O 1
ATOM 1292 N N . PRO A 1 164 ? 1.560 2.530 -12.781 1.00 94.62 164 PRO A N 1
ATOM 1293 C CA . PRO A 1 164 ? 2.830 2.670 -13.488 1.00 94.62 164 PRO A CA 1
ATOM 1294 C C . PRO A 1 164 ? 3.971 1.950 -12.764 1.00 94.62 164 PRO A C 1
ATOM 1296 O O . PRO A 1 164 ? 4.846 1.358 -13.392 1.00 94.62 164 PRO A O 1
ATOM 1299 N N . ILE A 1 165 ? 3.961 1.965 -11.428 1.00 96.31 165 ILE A N 1
ATOM 1300 C CA . ILE A 1 165 ? 4.995 1.315 -10.620 1.00 96.31 165 ILE A CA 1
ATOM 1301 C C . ILE A 1 165 ? 4.901 -0.197 -10.770 1.00 96.31 165 ILE A C 1
ATOM 1303 O O . ILE A 1 165 ? 5.918 -0.849 -10.996 1.00 96.31 165 ILE A O 1
ATOM 1307 N N . LEU A 1 166 ? 3.701 -0.768 -10.674 1.00 95.19 166 LEU A N 1
ATOM 1308 C CA . LEU A 1 166 ? 3.508 -2.206 -10.818 1.00 95.19 166 LEU A CA 1
ATOM 1309 C C . LEU A 1 166 ? 3.781 -2.664 -12.244 1.00 95.19 166 LEU A C 1
ATOM 1311 O O . LEU A 1 166 ? 4.495 -3.650 -12.411 1.00 95.19 166 LEU A O 1
ATOM 1315 N N . TYR A 1 167 ? 3.293 -1.950 -13.258 1.00 94.81 167 TYR A N 1
ATOM 1316 C CA . TYR A 1 167 ? 3.539 -2.264 -14.665 1.00 94.81 167 TYR A CA 1
ATOM 1317 C C . TYR A 1 167 ? 5.042 -2.366 -14.964 1.00 94.81 167 TYR A C 1
ATOM 1319 O O . TYR A 1 167 ? 5.496 -3.394 -15.467 1.00 94.81 167 TYR A O 1
ATOM 1327 N N . HIS A 1 168 ? 5.824 -1.370 -14.536 1.00 95.62 168 HIS A N 1
ATOM 1328 C CA . HIS A 1 168 ? 7.277 -1.309 -14.747 1.00 95.62 168 HIS A CA 1
ATOM 1329 C C . HIS A 1 168 ? 8.112 -2.148 -13.771 1.00 95.62 168 HIS A C 1
ATOM 1331 O O . HIS A 1 168 ? 9.321 -2.315 -13.939 1.00 95.62 168 HIS A O 1
ATOM 1337 N N . SER A 1 169 ? 7.502 -2.699 -12.725 1.00 93.06 169 SER A N 1
ATOM 1338 C CA . SER A 1 169 ? 8.207 -3.609 -11.828 1.00 93.06 169 SER A CA 1
ATOM 1339 C C . SER A 1 169 ? 8.243 -5.000 -12.448 1.00 93.06 169 SER A C 1
ATOM 1341 O O . SER A 1 169 ? 7.215 -5.660 -12.582 1.00 93.06 169 SER A O 1
ATOM 1343 N N . GLN A 1 170 ? 9.431 -5.481 -12.818 1.00 90.19 170 GLN A N 1
ATOM 1344 C CA . GLN A 1 170 ? 9.580 -6.861 -13.296 1.00 90.19 170 GLN A CA 1
ATOM 1345 C C . GLN A 1 170 ? 9.298 -7.871 -12.179 1.00 90.19 170 GLN A C 1
ATOM 1347 O O . GLN A 1 170 ? 8.588 -8.852 -12.380 1.00 90.19 170 GLN A O 1
ATOM 1352 N N . LYS A 1 171 ? 9.841 -7.609 -10.986 1.00 94.12 171 LYS A N 1
ATOM 1353 C CA . LYS A 1 171 ? 9.724 -8.501 -9.829 1.00 94.12 171 LYS A CA 1
ATOM 1354 C C . LYS A 1 171 ? 9.392 -7.753 -8.550 1.00 94.12 171 LYS A C 1
ATOM 1356 O O . LYS A 1 171 ? 8.450 -8.127 -7.866 1.00 94.12 171 LYS A O 1
ATOM 1361 N N . ASP A 1 172 ? 10.145 -6.698 -8.262 1.00 95.38 172 ASP A N 1
ATOM 1362 C CA . ASP A 1 172 ? 10.076 -5.985 -6.994 1.00 95.38 172 ASP A CA 1
ATOM 1363 C C . ASP A 1 172 ? 9.947 -4.474 -7.232 1.00 95.38 172 ASP A C 1
ATOM 1365 O O . ASP A 1 172 ? 10.443 -3.939 -8.229 1.00 95.38 172 ASP A O 1
ATOM 1369 N N . PHE A 1 173 ? 9.324 -3.786 -6.282 1.00 95.75 173 PHE A N 1
ATOM 1370 C CA . PHE A 1 173 ? 9.262 -2.328 -6.208 1.00 95.75 173 PHE A CA 1
ATOM 1371 C C . PHE A 1 173 ? 9.704 -1.859 -4.826 1.00 95.75 173 PHE A C 1
ATOM 1373 O O . PHE A 1 173 ? 9.725 -2.627 -3.863 1.00 95.75 173 PHE A O 1
ATOM 1380 N N . SER A 1 174 ? 10.068 -0.588 -4.709 1.00 95.25 174 SER A N 1
ATOM 1381 C CA . SER A 1 174 ? 10.464 0.007 -3.436 1.00 95.25 174 SER A CA 1
ATOM 1382 C C . SER A 1 174 ? 9.565 1.166 -3.057 1.00 95.25 174 SER A C 1
ATOM 1384 O O . SER A 1 174 ? 9.096 1.911 -3.918 1.00 95.25 174 SER A O 1
ATOM 1386 N N . ILE A 1 175 ? 9.348 1.320 -1.752 1.00 94.31 175 ILE A N 1
ATOM 1387 C CA . ILE A 1 175 ? 8.703 2.499 -1.182 1.00 94.31 175 ILE A CA 1
ATOM 1388 C C . ILE A 1 175 ? 9.569 3.042 -0.048 1.00 94.31 175 ILE A C 1
ATOM 1390 O O . ILE A 1 175 ? 10.080 2.290 0.788 1.00 94.31 175 ILE A O 1
ATOM 1394 N N . ARG A 1 176 ? 9.736 4.362 -0.024 1.00 92.44 176 ARG A N 1
ATOM 1395 C CA . ARG A 1 176 ? 10.423 5.112 1.035 1.00 92.44 176 ARG A CA 1
ATOM 1396 C C . ARG A 1 176 ? 9.756 6.455 1.264 1.00 92.44 176 ARG A C 1
ATOM 1398 O O . ARG A 1 176 ? 8.966 6.910 0.441 1.00 92.44 176 ARG A O 1
ATOM 1405 N N . PHE A 1 177 ? 10.117 7.133 2.343 1.00 90.94 177 PHE A N 1
ATOM 1406 C CA . PHE A 1 177 ? 9.854 8.565 2.426 1.00 90.94 177 PHE A CA 1
ATOM 1407 C C . PHE A 1 177 ? 10.902 9.327 1.610 1.00 90.94 177 PHE A C 1
ATOM 1409 O O . PHE A 1 177 ? 12.077 8.955 1.588 1.00 90.94 177 PHE A O 1
ATOM 1416 N N . SER A 1 178 ? 10.488 10.374 0.896 1.00 89.44 178 SER A N 1
ATOM 1417 C CA . SER A 1 178 ? 11.388 11.104 -0.009 1.00 89.44 178 SER A CA 1
ATOM 1418 C C . SER A 1 178 ? 12.582 11.730 0.723 1.00 89.44 178 SER A C 1
ATOM 1420 O O . SER A 1 178 ? 13.669 11.793 0.154 1.00 89.44 178 SER A O 1
ATOM 1422 N N . ASP A 1 179 ? 12.386 12.126 1.980 1.00 89.31 179 ASP A N 1
ATOM 1423 C CA . ASP A 1 179 ? 13.362 12.714 2.906 1.00 89.31 179 ASP A CA 1
ATOM 1424 C C . ASP A 1 1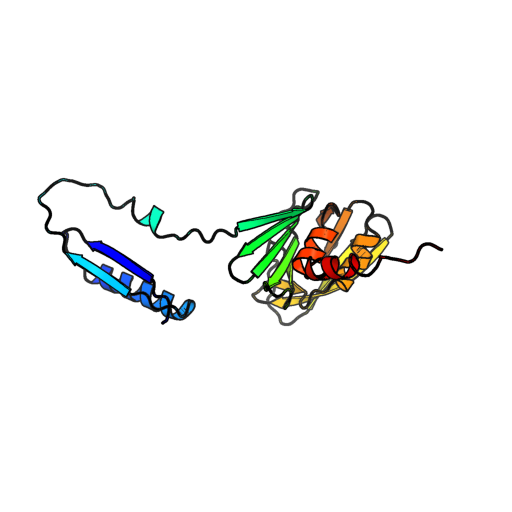79 ? 14.145 11.681 3.746 1.00 89.31 179 ASP A C 1
ATOM 1426 O O . ASP A 1 179 ? 15.028 12.061 4.506 1.00 89.31 179 ASP A O 1
ATOM 1430 N N . GLU A 1 180 ? 13.873 10.380 3.594 1.00 87.31 180 GLU A N 1
ATOM 1431 C CA . GLU A 1 180 ? 14.615 9.288 4.242 1.00 87.31 180 GLU A CA 1
ATOM 1432 C C . GLU A 1 180 ? 15.055 8.256 3.192 1.00 87.31 180 GLU A C 1
ATOM 1434 O O . GLU A 1 180 ? 14.386 7.248 2.955 1.00 87.31 180 GLU A O 1
ATOM 1439 N N . VAL A 1 181 ? 16.186 8.506 2.529 1.00 80.00 181 VAL A N 1
ATOM 1440 C CA . VAL A 1 181 ? 16.663 7.643 1.433 1.00 80.00 181 VAL A CA 1
ATOM 1441 C C . VAL A 1 181 ? 17.022 6.237 1.929 1.00 80.00 181 VAL A C 1
ATOM 1443 O O . VAL A 1 181 ? 16.661 5.252 1.286 1.00 80.00 181 VAL A O 1
ATOM 1446 N N . ASP A 1 182 ? 17.621 6.136 3.116 1.00 83.31 182 ASP A N 1
ATOM 1447 C CA . ASP A 1 182 ? 18.108 4.872 3.689 1.00 83.31 182 ASP A CA 1
ATOM 1448 C C . ASP A 1 182 ? 16.999 3.972 4.246 1.00 83.31 182 ASP A C 1
ATOM 1450 O O . ASP A 1 182 ? 17.270 2.907 4.800 1.00 83.31 182 ASP A O 1
ATOM 1454 N N . THR A 1 183 ? 15.733 4.383 4.127 1.00 82.50 183 THR A N 1
ATOM 1455 C CA . THR A 1 183 ? 14.603 3.637 4.691 1.00 82.50 183 THR A CA 1
ATOM 1456 C C . THR A 1 183 ? 13.712 2.970 3.646 1.00 82.50 183 THR A C 1
ATOM 1458 O O . THR A 1 183 ? 12.584 2.560 3.940 1.00 82.50 183 THR A O 1
ATOM 1461 N N . ALA A 1 184 ? 14.255 2.805 2.435 1.00 90.38 184 ALA A N 1
ATOM 1462 C CA . ALA A 1 184 ? 13.638 2.045 1.360 1.00 90.38 184 ALA A CA 1
ATOM 1463 C C . ALA A 1 184 ? 13.320 0.612 1.783 1.00 90.38 184 ALA A C 1
ATOM 1465 O O . ALA A 1 184 ? 14.195 -0.178 2.131 1.00 90.38 184 ALA A O 1
ATOM 1466 N N . THR A 1 185 ? 12.033 0.281 1.720 1.00 92.75 185 THR A N 1
ATOM 1467 C CA . THR A 1 185 ? 11.543 -1.083 1.895 1.00 92.75 185 THR A CA 1
ATOM 1468 C C . THR A 1 185 ? 11.164 -1.632 0.528 1.00 92.75 185 THR A C 1
ATOM 1470 O O . THR A 1 185 ? 10.538 -0.935 -0.271 1.00 92.75 185 THR A O 1
ATOM 1473 N N . ILE A 1 186 ? 11.595 -2.860 0.249 1.00 94.75 186 ILE A N 1
ATOM 1474 C CA . ILE A 1 186 ? 11.387 -3.538 -1.032 1.00 94.75 186 ILE A CA 1
ATOM 1475 C C . ILE A 1 186 ? 10.253 -4.546 -0.871 1.00 94.75 186 ILE A C 1
ATOM 1477 O O . ILE A 1 186 ? 10.247 -5.323 0.087 1.00 94.75 186 ILE A O 1
ATOM 1481 N N . TYR A 1 187 ? 9.336 -4.552 -1.828 1.00 94.88 187 TYR A N 1
ATOM 1482 C CA . TYR A 1 187 ? 8.157 -5.405 -1.864 1.00 94.88 187 TYR A CA 1
ATOM 1483 C C . TYR A 1 187 ? 8.112 -6.180 -3.168 1.00 94.88 187 TYR A C 1
ATOM 1485 O O . TYR A 1 187 ? 8.487 -5.673 -4.225 1.00 94.88 187 TYR A O 1
ATOM 1493 N N . SER A 1 188 ? 7.612 -7.402 -3.073 1.00 94.69 188 SER A N 1
ATOM 1494 C CA . SER A 1 188 ? 7.369 -8.265 -4.216 1.00 94.69 188 SER A CA 1
ATOM 1495 C C . SER A 1 188 ? 6.115 -7.799 -4.954 1.00 94.69 188 SER A C 1
ATOM 1497 O O . SER A 1 188 ? 5.070 -7.542 -4.347 1.00 94.69 188 SER A O 1
ATOM 1499 N N . LYS A 1 189 ? 6.193 -7.721 -6.284 1.00 94.81 189 LYS A N 1
ATOM 1500 C CA . LYS A 1 189 ? 5.032 -7.508 -7.162 1.00 94.81 189 LYS A CA 1
ATOM 1501 C C . LYS A 1 189 ? 4.090 -8.714 -7.150 1.00 94.81 189 LYS A C 1
ATOM 1503 O O . LYS A 1 189 ? 2.934 -8.578 -7.544 1.00 94.81 189 LYS A O 1
ATOM 1508 N N . LYS A 1 190 ? 4.548 -9.896 -6.720 1.00 95.12 190 LYS A N 1
ATOM 1509 C CA . LYS A 1 190 ? 3.791 -11.152 -6.800 1.00 95.12 190 LYS A CA 1
ATOM 1510 C C . LYS A 1 190 ? 2.457 -11.049 -6.048 1.00 95.12 190 LYS A C 1
ATOM 1512 O O . LYS A 1 190 ? 2.416 -11.129 -4.823 1.00 95.12 190 LYS A O 1
ATOM 1517 N N . GLY A 1 191 ? 1.377 -10.906 -6.816 1.00 94.06 191 GLY A N 1
ATOM 1518 C CA . GLY A 1 191 ? 0.005 -10.751 -6.327 1.00 94.06 191 GLY A CA 1
ATOM 1519 C C . GLY A 1 191 ? -0.379 -9.342 -5.860 1.00 94.06 191 GLY A C 1
ATOM 1520 O O . GLY A 1 191 ? -1.515 -9.144 -5.443 1.00 94.06 191 GLY A O 1
ATOM 1521 N N . ALA A 1 192 ? 0.514 -8.352 -5.981 1.00 95.38 192 ALA A N 1
ATOM 1522 C CA . ALA A 1 192 ? 0.223 -6.959 -5.636 1.00 95.38 192 ALA A CA 1
ATOM 1523 C C . ALA A 1 192 ? -0.904 -6.381 -6.503 1.00 95.38 192 ALA A C 1
ATOM 1525 O O . ALA A 1 192 ? -1.824 -5.753 -5.990 1.00 95.38 192 ALA A O 1
ATOM 1526 N N . GLU A 1 193 ? -0.842 -6.623 -7.814 1.00 95.38 193 GLU A N 1
ATOM 1527 C CA . GLU A 1 193 ? -1.846 -6.161 -8.775 1.00 95.38 193 GLU A CA 1
ATOM 1528 C C . GLU A 1 193 ? -3.228 -6.749 -8.471 1.00 95.38 193 GLU A C 1
ATOM 1530 O O . GLU A 1 193 ? -4.180 -5.994 -8.292 1.00 95.38 193 GLU A O 1
ATOM 1535 N N . ASP A 1 194 ? -3.324 -8.070 -8.311 1.00 95.38 194 ASP A N 1
ATOM 1536 C CA . ASP A 1 194 ? -4.593 -8.742 -8.017 1.00 95.38 194 ASP A CA 1
ATOM 1537 C C . ASP A 1 194 ? -5.170 -8.316 -6.657 1.00 95.38 194 ASP A C 1
ATOM 1539 O O . ASP A 1 194 ? -6.372 -8.076 -6.534 1.00 95.38 194 ASP A O 1
ATOM 1543 N N . ALA A 1 195 ? -4.323 -8.179 -5.628 1.00 95.50 195 ALA A N 1
ATOM 1544 C CA . ALA A 1 195 ? -4.750 -7.721 -4.306 1.00 95.50 195 ALA A CA 1
ATOM 1545 C C . ALA A 1 195 ? -5.291 -6.287 -4.350 1.00 95.50 195 ALA A C 1
ATOM 1547 O O . ALA A 1 195 ? -6.329 -5.993 -3.749 1.00 95.50 195 ALA A O 1
ATOM 1548 N N . LEU A 1 196 ? -4.610 -5.398 -5.080 1.00 95.25 196 LEU A N 1
ATOM 1549 C CA . LEU A 1 196 ? -5.019 -4.006 -5.225 1.00 95.25 196 LEU A CA 1
ATOM 1550 C C . LEU A 1 196 ? -6.275 -3.865 -6.081 1.00 95.25 196 LEU A C 1
ATOM 1552 O O . LEU A 1 196 ? -7.199 -3.162 -5.683 1.00 95.25 196 LEU A O 1
ATOM 1556 N N . LYS A 1 197 ? -6.381 -4.570 -7.207 1.00 94.81 197 LYS A N 1
ATOM 1557 C CA . LYS A 1 197 ? -7.614 -4.573 -8.005 1.00 94.81 197 LYS A CA 1
ATOM 1558 C C . LYS A 1 197 ? -8.794 -5.143 -7.229 1.00 94.81 197 LYS A C 1
ATOM 1560 O O . LYS A 1 197 ? -9.898 -4.611 -7.337 1.00 94.81 197 LYS A O 1
ATOM 1565 N N . TYR A 1 198 ? -8.568 -6.167 -6.405 1.00 93.81 198 TYR A N 1
ATOM 1566 C CA . TYR A 1 198 ? -9.592 -6.721 -5.525 1.00 93.81 198 TYR A CA 1
ATOM 1567 C C . TYR A 1 198 ? -10.055 -5.704 -4.473 1.00 93.81 198 TYR A C 1
ATOM 1569 O O . TYR A 1 198 ? -11.254 -5.463 -4.344 1.00 93.81 198 TYR A O 1
ATOM 1577 N N . ILE A 1 199 ? -9.135 -5.063 -3.740 1.00 94.50 199 ILE A N 1
ATOM 1578 C CA . ILE A 1 199 ? -9.517 -4.109 -2.684 1.00 94.50 199 ILE A CA 1
ATOM 1579 C C . ILE A 1 199 ? -10.122 -2.817 -3.245 1.00 94.50 199 ILE A C 1
ATOM 1581 O O . ILE A 1 199 ? -11.013 -2.248 -2.619 1.00 94.50 199 ILE A O 1
ATOM 1585 N N . LEU A 1 200 ? -9.700 -2.396 -4.440 1.00 94.06 200 LEU A N 1
ATOM 1586 C CA . LEU A 1 200 ? -10.254 -1.252 -5.171 1.00 94.06 200 LEU A CA 1
ATOM 1587 C C . LEU A 1 200 ? -11.542 -1.593 -5.938 1.00 94.06 200 LEU A C 1
ATOM 1589 O O . LEU A 1 200 ? -12.148 -0.706 -6.532 1.00 94.06 200 LEU A O 1
ATOM 1593 N N . GLY A 1 201 ? -11.969 -2.860 -5.944 1.00 92.12 201 GLY A N 1
ATOM 1594 C CA . GLY A 1 201 ? -13.201 -3.295 -6.604 1.00 92.12 201 GLY A CA 1
ATOM 1595 C C . GLY A 1 201 ? -13.161 -3.230 -8.132 1.00 92.12 201 GLY A C 1
ATOM 1596 O O . GLY A 1 201 ? -14.215 -3.247 -8.768 1.00 92.12 201 GLY A O 1
ATOM 1597 N N . ILE A 1 202 ? -11.963 -3.161 -8.717 1.00 90.12 202 ILE A N 1
ATOM 1598 C CA . ILE A 1 202 ? -11.728 -3.117 -10.167 1.00 90.12 202 ILE A CA 1
ATOM 1599 C C . ILE A 1 202 ? -12.061 -4.479 -10.787 1.00 90.12 202 ILE A C 1
ATOM 1601 O O . ILE A 1 202 ? -12.775 -4.544 -11.785 1.00 90.12 202 ILE A O 1
ATOM 1605 N N . ASP A 1 203 ? -11.645 -5.564 -10.126 1.00 76.75 203 ASP A N 1
ATOM 1606 C CA . ASP A 1 203 ? -11.867 -6.950 -10.570 1.00 76.75 203 ASP A CA 1
ATOM 1607 C C . ASP A 1 203 ? -13.086 -7.602 -9.892 1.00 76.75 203 ASP A C 1
ATOM 1609 O O . ASP A 1 203 ? -13.101 -8.792 -9.560 1.00 76.75 203 ASP A O 1
ATOM 1613 N N . ASN A 1 204 ? -14.151 -6.832 -9.665 1.00 62.34 204 ASN A N 1
ATOM 1614 C CA . ASN A 1 204 ? -15.394 -7.401 -9.161 1.00 62.34 204 ASN A CA 1
ATOM 1615 C C . ASN A 1 204 ? -16.113 -8.187 -10.274 1.00 62.34 204 ASN A C 1
ATOM 1617 O O . ASN A 1 204 ? -16.506 -7.645 -11.308 1.00 62.34 204 ASN A O 1
ATOM 1621 N N . ASN A 1 205 ? -16.339 -9.484 -10.019 1.00 51.19 205 ASN A N 1
ATOM 1622 C CA . ASN A 1 205 ? -16.963 -10.493 -10.898 1.00 51.19 205 ASN A CA 1
ATOM 1623 C C . ASN A 1 205 ? -18.319 -10.113 -11.538 1.00 51.19 205 ASN A C 1
ATOM 1625 O O . ASN A 1 205 ? -18.837 -10.864 -12.367 1.00 51.19 205 ASN A O 1
ATOM 1629 N N . PHE A 1 206 ? -18.903 -8.966 -11.192 1.00 50.25 206 PHE A N 1
ATOM 1630 C CA . PHE A 1 206 ? -20.087 -8.428 -11.856 1.00 50.25 206 PHE A CA 1
ATOM 1631 C C . PHE A 1 206 ? -19.807 -7.937 -13.286 1.00 50.25 206 PHE A C 1
ATOM 1633 O O . PHE A 1 206 ? -20.709 -8.001 -14.117 1.00 50.25 206 PHE A O 1
ATOM 1640 N N . ASN A 1 207 ? -18.565 -7.568 -13.626 1.00 45.75 207 ASN A N 1
ATOM 1641 C CA . ASN A 1 207 ? -18.213 -7.182 -15.001 1.00 45.75 207 ASN A CA 1
ATOM 1642 C C . ASN A 1 207 ? -17.889 -8.372 -15.925 1.00 45.75 207 ASN A C 1
ATOM 1644 O O . ASN A 1 207 ? -18.089 -8.280 -17.135 1.00 45.75 207 ASN A O 1
ATOM 1648 N N . HIS A 1 208 ? -17.479 -9.527 -15.389 1.00 45.06 208 HIS A N 1
ATOM 1649 C CA . HIS A 1 208 ? -17.148 -10.693 -16.222 1.00 45.06 208 HIS A CA 1
ATOM 1650 C C . HIS A 1 208 ? -18.371 -11.483 -16.720 1.00 45.06 208 HIS A C 1
ATOM 1652 O O . HIS A 1 208 ? -18.286 -12.133 -17.765 1.00 45.06 208 HIS A O 1
ATOM 1658 N N . ARG A 1 209 ? -19.527 -11.425 -16.034 1.00 42.97 209 ARG A N 1
ATOM 1659 C CA . ARG A 1 209 ? -20.751 -12.112 -16.503 1.00 42.97 209 ARG A CA 1
ATOM 1660 C C . ARG A 1 209 ? -21.375 -11.464 -17.741 1.00 42.97 209 ARG A C 1
ATOM 1662 O O . ARG A 1 209 ? -21.929 -12.187 -18.561 1.00 42.97 209 ARG A O 1
ATOM 1669 N N . ASN A 1 210 ? -21.223 -10.152 -17.919 1.00 43.19 210 ASN A N 1
ATOM 1670 C CA . ASN A 1 210 ? -21.814 -9.445 -19.060 1.00 43.19 210 ASN A CA 1
ATOM 1671 C C . ASN A 1 210 ? -20.939 -9.471 -20.322 1.00 43.19 210 ASN A C 1
ATOM 1673 O O . ASN A 1 210 ? -21.454 -9.266 -21.415 1.00 43.19 210 ASN A O 1
ATOM 1677 N N . GLN A 1 211 ? -19.644 -9.786 -20.214 1.00 45.19 211 GLN A N 1
ATOM 1678 C CA . GLN A 1 211 ? -18.772 -9.897 -21.392 1.00 45.19 211 GLN A CA 1
ATOM 1679 C C . GLN A 1 211 ? -18.817 -11.282 -22.054 1.00 45.19 211 GLN A C 1
ATOM 1681 O O . GLN A 1 211 ? -18.657 -11.382 -23.266 1.00 45.19 211 GLN A O 1
ATOM 1686 N N . LYS A 1 212 ? -19.123 -12.353 -21.307 1.00 44.34 212 LYS A N 1
ATOM 1687 C CA . LYS A 1 212 ? -19.278 -13.704 -21.884 1.00 44.34 212 LYS A CA 1
ATOM 1688 C C . LYS A 1 212 ? -20.593 -13.935 -22.638 1.00 44.34 212 LYS A C 1
ATOM 1690 O O . LYS A 1 212 ? -20.707 -14.946 -23.318 1.00 44.34 212 LYS A O 1
ATOM 1695 N N . MET A 1 213 ? -21.565 -13.027 -22.538 1.00 51.31 213 MET A N 1
ATOM 1696 C CA . MET A 1 213 ? -22.807 -13.094 -23.327 1.00 51.31 213 MET A CA 1
ATOM 1697 C C . MET A 1 213 ? -22.772 -12.223 -24.592 1.00 51.31 213 MET A C 1
ATOM 1699 O O . MET A 1 213 ? -23.668 -12.343 -25.417 1.00 51.31 213 MET A O 1
ATOM 1703 N N . ALA A 1 214 ? -21.750 -11.376 -24.766 1.00 51.97 214 ALA A N 1
ATOM 1704 C CA . ALA A 1 214 ? -21.636 -10.465 -25.909 1.00 51.97 214 ALA A CA 1
ATOM 1705 C C . ALA A 1 214 ? -20.754 -11.000 -27.060 1.00 51.97 214 ALA A C 1
ATOM 1707 O O . ALA A 1 214 ? -20.614 -10.331 -28.077 1.00 51.97 214 ALA A O 1
ATOM 1708 N N . LEU A 1 215 ? -20.182 -12.203 -26.923 1.00 51.38 215 LEU A N 1
ATOM 1709 C CA . LEU A 1 215 ? -19.458 -12.907 -27.990 1.00 51.38 215 LEU A CA 1
ATOM 1710 C C . LEU A 1 215 ? -20.110 -14.270 -28.267 1.00 51.38 215 LEU A C 1
ATOM 1712 O O . LEU A 1 215 ? -19.608 -15.322 -27.878 1.00 51.38 215 LEU A O 1
ATOM 1716 N N . LYS A 1 216 ? -21.276 -14.205 -28.904 1.00 46.69 216 LYS A N 1
ATOM 1717 C CA . LYS A 1 216 ? -21.865 -15.234 -29.771 1.00 46.69 216 LYS A CA 1
ATOM 1718 C C . LYS A 1 216 ? -22.631 -14.454 -30.837 1.00 46.69 216 LYS A C 1
ATOM 1720 O O . LYS A 1 216 ? -23.667 -13.882 -30.517 1.00 46.69 216 LYS A O 1
ATOM 1725 N N . ASP A 1 217 ? -22.049 -14.120 -31.982 1.00 57.38 217 ASP A N 1
ATOM 1726 C CA . ASP A 1 217 ? -21.871 -14.913 -33.223 1.00 57.38 217 ASP A CA 1
ATOM 1727 C C . ASP A 1 217 ? -22.434 -13.985 -34.346 1.00 57.38 217 ASP A C 1
ATOM 1729 O O . ASP A 1 217 ? -23.279 -13.139 -34.030 1.00 57.38 217 ASP A O 1
ATOM 1733 N N . PRO A 1 218 ? -21.967 -14.019 -35.613 1.00 50.28 218 PRO A N 1
ATOM 1734 C CA . PRO A 1 218 ? -22.179 -15.179 -36.474 1.00 50.28 218 PRO A CA 1
ATOM 1735 C C . PRO A 1 218 ? -20.926 -15.635 -37.229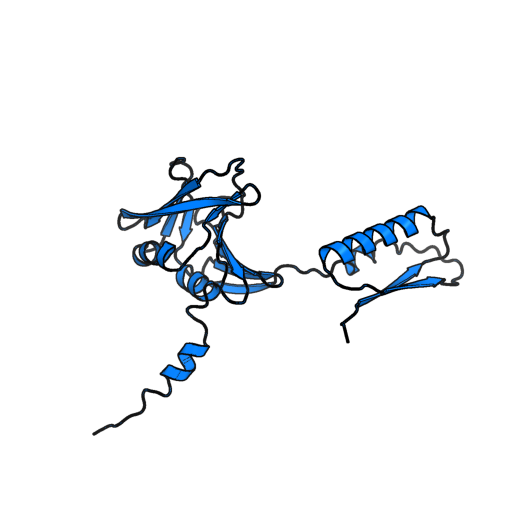 1.00 50.28 218 PRO A C 1
ATOM 1737 O O . PRO A 1 218 ? -20.176 -14.834 -37.789 1.00 50.28 218 PRO A O 1
ATOM 1740 N N . GLU A 1 219 ? -20.744 -16.953 -37.274 1.00 55.16 219 GLU A N 1
ATOM 1741 C CA . GLU A 1 219 ? -19.986 -17.600 -38.343 1.00 55.16 219 GLU A CA 1
ATOM 1742 C C . GLU A 1 219 ? -20.651 -17.314 -39.708 1.00 55.16 219 GLU A C 1
ATOM 1744 O O . GLU A 1 219 ? -21.880 -17.179 -39.763 1.00 55.16 219 GLU A O 1
ATOM 1749 N N . PRO A 1 220 ? -19.853 -17.178 -40.783 1.00 67.44 220 PRO A N 1
ATOM 1750 C CA . PRO A 1 220 ? -20.336 -16.928 -42.142 1.00 67.44 220 PRO A CA 1
ATOM 1751 C C . PRO A 1 220 ? -21.088 -18.111 -42.765 1.00 67.44 220 PRO A C 1
ATOM 1753 O O . PRO A 1 220 ? -20.764 -19.276 -42.442 1.00 67.44 220 PRO A O 1
#